Protein AF-A0A0F9PVM1-F1 (afdb_monomer_lite)

Secondary structure (DSSP, 8-state):
------TTTTTS--------S-PEEEEEE--TT--SSS-TTSTT-HHHHHHHHTTEEE---SS------S-SSTT-TTTTHHHHHHHHHHHHHHTTS-EETTEEEEEEEEETTHHHHHHHHHTSSS--EEEEEEEES----GGGHHHHHHHHTTEEEEEEEEE-SHHHHHTTTTS-S---SS-TT-SEEEEESSTTTHHHH-GGGGGGGHHHHHHHHGGGGTGGGT-PPPPP----------

Structure (mmCIF, N/CA/C/O backbone):
data_AF-A0A0F9PVM1-F1
#
_entry.id   AF-A0A0F9PVM1-F1
#
loop_
_atom_site.group_PDB
_atom_site.id
_atom_site.type_symbol
_atom_site.label_atom_id
_atom_site.label_alt_id
_atom_site.label_comp_id
_atom_site.label_asym_id
_atom_site.label_entity_id
_atom_site.label_seq_id
_atom_site.pdbx_PDB_ins_code
_atom_site.Cartn_x
_atom_site.Cartn_y
_atom_site.Cartn_z
_atom_site.occupancy
_atom_site.B_iso_or_equiv
_atom_site.auth_seq_id
_atom_site.auth_comp_id
_atom_site.auth_asym_id
_atom_site.auth_atom_id
_atom_site.pdbx_PDB_model_num
ATOM 1 N N . MET A 1 1 ? -14.460 -37.454 -19.902 1.00 38.69 1 MET A N 1
ATOM 2 C CA . MET A 1 1 ? -15.050 -36.162 -19.493 1.00 38.69 1 MET A CA 1
ATOM 3 C C . MET A 1 1 ? -14.078 -35.503 -18.530 1.00 38.69 1 MET A C 1
ATOM 5 O O . MET A 1 1 ? -13.736 -36.119 -17.532 1.00 38.69 1 MET A O 1
ATOM 9 N N . LYS A 1 2 ? -13.514 -34.348 -18.898 1.00 37.19 2 LYS A N 1
ATOM 10 C CA . LYS A 1 2 ? -12.614 -33.575 -18.031 1.00 37.19 2 LYS A CA 1
ATOM 11 C C . LYS A 1 2 ? -13.495 -32.690 -17.154 1.00 37.19 2 LYS A C 1
ATOM 13 O O . LYS A 1 2 ? -14.243 -31.894 -17.710 1.00 37.19 2 LYS A O 1
ATOM 18 N N . ASN A 1 3 ? -13.424 -32.858 -15.835 1.00 39.06 3 ASN A N 1
ATOM 19 C CA . ASN A 1 3 ? -14.090 -31.974 -14.883 1.00 39.06 3 ASN A CA 1
ATOM 20 C C . ASN A 1 3 ? -13.513 -30.564 -15.034 1.00 39.06 3 ASN A C 1
ATOM 22 O O . ASN A 1 3 ? -12.394 -30.283 -14.610 1.00 39.06 3 ASN A O 1
ATOM 26 N N . THR A 1 4 ? -14.268 -29.698 -15.697 1.00 42.53 4 THR A N 1
ATOM 27 C CA . THR A 1 4 ? -14.147 -28.248 -15.598 1.00 42.53 4 THR A CA 1
ATOM 28 C C . THR A 1 4 ? -14.804 -27.829 -14.292 1.00 42.53 4 THR A C 1
ATOM 30 O O . THR A 1 4 ? -15.974 -27.464 -14.280 1.00 42.53 4 THR A O 1
ATOM 33 N N . GLU A 1 5 ? -14.061 -27.933 -13.192 1.00 40.59 5 GLU A N 1
ATOM 34 C CA . GLU A 1 5 ? -14.316 -27.071 -12.038 1.00 40.59 5 GLU A CA 1
ATOM 35 C C . GLU A 1 5 ? -14.021 -25.642 -12.499 1.00 40.59 5 GLU A C 1
ATOM 37 O O . GLU A 1 5 ? -12.904 -25.309 -12.907 1.00 40.59 5 GLU A O 1
ATOM 42 N N . THR A 1 6 ? -15.068 -24.834 -12.567 1.00 49.69 6 THR A N 1
ATOM 43 C CA . THR A 1 6 ? -15.012 -23.433 -12.958 1.00 49.69 6 THR A CA 1
ATOM 44 C C . THR A 1 6 ? -14.239 -22.638 -11.905 1.00 49.69 6 THR A C 1
ATOM 46 O O . THR A 1 6 ? -14.434 -22.818 -10.708 1.00 49.69 6 THR A O 1
ATOM 49 N N . GLU A 1 7 ? -13.343 -21.741 -12.341 1.00 46.81 7 GLU A N 1
ATOM 50 C CA . GLU A 1 7 ? -12.492 -20.905 -11.466 1.00 46.81 7 GLU A CA 1
ATOM 51 C C . GLU A 1 7 ? -13.286 -20.036 -10.463 1.00 46.81 7 GLU A C 1
ATOM 53 O O . GLU A 1 7 ? -12.699 -19.497 -9.523 1.00 46.81 7 GLU A O 1
ATOM 58 N N . ASP A 1 8 ? -14.604 -19.931 -10.633 1.00 43.97 8 ASP A N 1
ATOM 59 C CA . ASP A 1 8 ? -15.517 -19.201 -9.754 1.00 43.97 8 ASP A CA 1
ATOM 60 C C . ASP A 1 8 ? -15.884 -19.972 -8.468 1.00 43.97 8 ASP A C 1
ATOM 62 O O . ASP A 1 8 ? -16.190 -19.350 -7.447 1.00 43.97 8 ASP A O 1
ATOM 66 N N . ASP A 1 9 ? -15.760 -21.304 -8.450 1.00 44.47 9 ASP A N 1
ATOM 67 C CA . ASP A 1 9 ? -16.234 -22.132 -7.328 1.00 44.47 9 ASP A CA 1
ATOM 68 C C . ASP A 1 9 ? -15.289 -22.117 -6.113 1.00 44.47 9 ASP A C 1
ATOM 70 O O . ASP A 1 9 ? -15.699 -22.383 -4.984 1.00 44.47 9 ASP A O 1
ATOM 74 N N . ILE A 1 10 ? -14.025 -21.721 -6.301 1.00 46.84 10 ILE A N 1
ATOM 75 C CA . ILE A 1 10 ? -13.024 -21.671 -5.218 1.00 46.84 10 ILE A CA 1
ATOM 76 C C . ILE A 1 10 ? -13.206 -20.427 -4.323 1.00 46.84 10 ILE A C 1
ATOM 78 O O . ILE A 1 10 ? -12.711 -20.397 -3.198 1.00 46.84 10 ILE A O 1
ATOM 82 N N . VAL A 1 11 ? -13.947 -19.409 -4.776 1.00 44.28 11 VAL A N 1
ATOM 83 C CA . VAL A 1 11 ? -14.155 -18.157 -4.019 1.00 44.28 11 VAL A CA 1
ATOM 84 C C . VAL A 1 11 ? -15.497 -18.146 -3.266 1.00 44.28 11 VAL A C 1
ATOM 86 O O . VAL A 1 11 ? -15.668 -17.368 -2.332 1.00 44.28 11 VAL A O 1
ATOM 89 N N . ALA A 1 12 ? -16.441 -19.027 -3.610 1.00 41.91 12 ALA A N 1
ATOM 90 C CA . ALA A 1 12 ? -17.826 -18.935 -3.137 1.00 41.91 12 ALA A CA 1
ATOM 91 C C . ALA A 1 12 ? -18.125 -19.622 -1.785 1.00 41.91 12 ALA A C 1
ATOM 93 O O . ALA A 1 12 ? -19.190 -19.400 -1.211 1.00 41.91 12 ALA A O 1
ATOM 94 N N . ALA A 1 13 ? -17.217 -20.420 -1.222 1.00 41.00 13 ALA A N 1
ATOM 95 C CA . ALA A 1 13 ? -17.498 -21.195 -0.009 1.00 41.00 13 ALA A CA 1
ATOM 96 C C . ALA A 1 13 ? -16.907 -20.562 1.264 1.00 41.00 13 ALA A C 1
ATOM 98 O O . ALA A 1 13 ? -16.000 -21.124 1.874 1.00 41.00 13 ALA A O 1
ATOM 99 N N . ARG A 1 14 ? -17.417 -19.391 1.672 1.00 40.81 14 ARG A N 1
ATOM 100 C CA . ARG A 1 14 ? -17.293 -18.861 3.051 1.00 40.81 14 ARG A CA 1
ATOM 101 C C . ARG A 1 14 ? -18.288 -17.722 3.310 1.00 40.81 14 ARG A C 1
ATOM 103 O O . ARG A 1 14 ? -17.922 -16.613 3.676 1.00 40.81 14 ARG A O 1
ATOM 110 N N . ALA A 1 15 ? -19.575 -18.003 3.127 1.00 42.31 15 ALA A N 1
ATOM 111 C CA . ALA A 1 15 ? -20.619 -17.188 3.737 1.00 42.31 15 ALA A CA 1
ATOM 112 C C . ALA A 1 15 ? -20.739 -17.600 5.213 1.00 42.31 15 ALA A C 1
ATOM 114 O O . ALA A 1 15 ? -21.440 -18.555 5.538 1.00 42.31 15 ALA A O 1
ATOM 115 N N . VAL A 1 16 ? -20.002 -16.919 6.092 1.00 38.88 16 VAL A N 1
ATOM 116 C CA . VAL A 1 16 ? -20.281 -16.931 7.531 1.00 38.88 16 VAL A CA 1
ATOM 117 C C . VAL A 1 16 ? -21.029 -15.646 7.844 1.00 38.88 16 VAL A C 1
ATOM 119 O O . VAL A 1 16 ? -20.513 -14.540 7.712 1.00 38.88 16 VAL A O 1
ATOM 122 N N . THR A 1 17 ? -22.296 -15.842 8.172 1.00 41.47 17 THR A N 1
ATOM 123 C CA . THR A 1 17 ? -23.244 -14.877 8.707 1.00 41.47 17 THR A CA 1
ATOM 124 C C . THR A 1 17 ? -22.853 -14.508 10.135 1.00 41.47 17 THR A C 1
ATOM 126 O O . THR A 1 17 ? -23.014 -15.330 11.026 1.00 41.47 17 THR A O 1
ATOM 129 N N . ASP A 1 18 ? -22.312 -13.306 10.308 1.00 38.34 18 ASP A N 1
ATOM 130 C CA . ASP A 1 18 ? -22.401 -12.422 11.480 1.00 38.34 18 ASP A CA 1
ATOM 131 C C . ASP A 1 18 ? -21.611 -11.163 11.101 1.00 38.34 18 ASP A C 1
ATOM 133 O O . ASP A 1 18 ? -20.491 -11.278 10.606 1.00 38.34 18 ASP A O 1
ATOM 137 N N . ARG A 1 19 ? -22.179 -9.955 11.220 1.00 40.25 19 ARG A N 1
ATOM 138 C CA . ARG A 1 19 ? -21.387 -8.733 10.983 1.00 40.25 19 ARG A CA 1
ATOM 139 C C . ARG A 1 19 ? -20.441 -8.570 12.175 1.00 40.25 19 ARG A C 1
ATOM 141 O O . ARG A 1 19 ? -20.954 -8.343 13.266 1.00 40.25 19 ARG A O 1
ATOM 148 N N . PRO A 1 20 ? -19.113 -8.679 12.011 1.00 48.16 20 PRO A N 1
ATOM 149 C CA . PRO A 1 20 ? -18.212 -8.507 13.132 1.00 48.16 20 PRO A CA 1
ATOM 150 C C . PRO A 1 20 ? -17.995 -7.013 13.381 1.00 48.16 20 PRO A C 1
ATOM 152 O O . PRO A 1 20 ? -17.844 -6.244 12.430 1.00 48.16 20 PRO A O 1
ATOM 155 N N . ASP A 1 21 ? -17.865 -6.629 14.647 1.00 54.41 21 ASP A N 1
ATOM 156 C CA . ASP A 1 21 ? -17.393 -5.311 15.104 1.00 54.41 21 ASP A CA 1
ATOM 157 C C . ASP A 1 21 ? -15.928 -4.998 14.671 1.00 54.41 21 ASP A C 1
ATOM 159 O O . ASP A 1 21 ? -15.320 -4.039 15.134 1.00 54.41 21 ASP A O 1
ATOM 163 N N . ASP A 1 22 ? -15.363 -5.776 13.735 1.00 71.12 22 ASP A N 1
ATOM 164 C CA . ASP A 1 22 ? -13.947 -5.834 13.340 1.00 71.12 22 ASP A CA 1
ATOM 165 C C . ASP A 1 22 ? -13.733 -5.624 11.828 1.00 71.12 22 ASP A C 1
ATOM 167 O O . ASP A 1 22 ? -12.938 -6.325 11.179 1.00 71.12 22 ASP A O 1
ATOM 171 N N . ILE A 1 23 ? -14.467 -4.685 11.226 1.00 85.00 23 ILE A N 1
ATOM 172 C CA . ILE A 1 23 ? -14.201 -4.280 9.842 1.00 85.00 23 ILE A CA 1
ATOM 173 C C . ILE A 1 23 ? -12.889 -3.491 9.803 1.00 85.00 23 ILE A C 1
ATOM 175 O O . ILE A 1 23 ? -12.774 -2.428 10.406 1.00 85.00 23 ILE A O 1
ATOM 179 N N . ILE A 1 24 ? -11.902 -3.990 9.052 1.00 91.19 24 ILE A N 1
ATOM 180 C CA . ILE A 1 24 ? -10.624 -3.296 8.847 1.00 91.19 24 ILE A CA 1
ATOM 181 C C . ILE A 1 24 ? -10.647 -2.583 7.498 1.00 91.19 24 ILE A C 1
ATOM 183 O O . ILE A 1 24 ? -10.819 -3.213 6.453 1.00 91.19 24 ILE A O 1
ATOM 187 N N . LEU A 1 25 ? -10.431 -1.270 7.503 1.00 94.12 25 LEU A N 1
ATOM 188 C CA . LEU A 1 25 ? -10.377 -0.490 6.271 1.00 94.12 25 LEU A CA 1
ATOM 189 C C . LEU A 1 25 ? -9.075 -0.770 5.516 1.00 94.12 25 LEU A C 1
ATOM 191 O O . LEU A 1 25 ? -8.002 -0.856 6.119 1.00 94.12 25 LEU A O 1
ATOM 195 N N . TYR A 1 26 ? -9.141 -0.860 4.190 1.00 95.38 26 TYR A N 1
ATOM 196 C CA . TYR A 1 26 ? -7.945 -0.967 3.359 1.00 95.38 26 TYR A CA 1
ATOM 197 C C . TYR A 1 26 ? -8.010 -0.103 2.099 1.00 95.38 26 TYR A C 1
ATOM 199 O O . TYR A 1 26 ? -9.062 0.041 1.477 1.00 95.38 26 TYR A O 1
ATOM 207 N N . THR A 1 27 ? -6.853 0.403 1.679 1.00 94.00 27 THR A N 1
ATOM 208 C CA . THR A 1 27 ? -6.694 1.211 0.464 1.00 94.00 27 THR A CA 1
ATOM 209 C C . THR A 1 27 ? -5.704 0.522 -0.472 1.00 94.00 27 THR A C 1
ATOM 211 O O . THR A 1 27 ? -4.535 0.370 -0.104 1.00 94.00 27 THR A O 1
ATOM 214 N N . PRO A 1 28 ? -6.111 0.092 -1.679 1.00 92.69 28 PRO A N 1
ATOM 215 C CA . PRO A 1 28 ? -5.188 -0.459 -2.662 1.00 92.69 28 PRO A CA 1
ATOM 216 C C . PRO A 1 28 ? -4.473 0.655 -3.447 1.00 92.69 28 PRO A C 1
ATOM 218 O O . PRO A 1 28 ? -5.107 1.554 -3.998 1.00 92.69 28 PRO A O 1
ATOM 221 N N . ILE A 1 29 ? -3.146 0.567 -3.556 1.00 90.62 29 ILE A N 1
ATOM 222 C CA . ILE A 1 29 ? -2.300 1.504 -4.303 1.00 90.62 29 ILE A CA 1
ATOM 223 C C . ILE A 1 29 ? -1.590 0.752 -5.429 1.00 90.62 29 ILE A C 1
ATOM 225 O O . ILE A 1 29 ? -0.685 -0.067 -5.228 1.00 90.62 29 ILE A O 1
ATOM 229 N N . ALA A 1 30 ? -2.039 1.044 -6.647 1.00 86.56 30 ALA A N 1
ATOM 230 C CA . ALA A 1 30 ? -1.588 0.408 -7.872 1.00 86.56 30 ALA A CA 1
ATOM 231 C C . ALA A 1 30 ? -0.106 0.682 -8.187 1.00 86.56 30 ALA A C 1
ATOM 233 O O . ALA A 1 30 ? 0.485 1.666 -7.751 1.00 86.56 30 ALA A O 1
ATOM 234 N N . GLY A 1 31 ? 0.483 -0.195 -9.003 1.00 80.38 31 GLY A N 1
ATOM 235 C CA . GLY A 1 31 ? 1.806 0.006 -9.595 1.00 80.38 31 GLY A CA 1
ATOM 236 C C . GLY A 1 31 ? 1.738 0.670 -10.973 1.00 80.38 31 GLY A C 1
ATOM 237 O O . GLY A 1 31 ? 0.674 1.055 -11.454 1.00 80.38 31 GLY A O 1
ATOM 238 N N . THR A 1 32 ? 2.881 0.757 -11.655 1.00 73.88 32 THR A N 1
ATOM 239 C CA . THR A 1 32 ? 2.957 1.311 -13.015 1.00 73.88 32 THR A CA 1
ATOM 240 C C . THR A 1 32 ? 2.063 0.549 -14.000 1.00 73.88 32 THR A C 1
ATOM 242 O O . THR A 1 32 ? 2.068 -0.682 -14.016 1.00 73.88 32 THR A O 1
ATOM 245 N N . ASN A 1 33 ? 1.381 1.286 -14.887 1.00 63.09 33 ASN A N 1
ATOM 246 C CA . ASN A 1 33 ? 0.617 0.775 -16.033 1.00 63.09 33 ASN A CA 1
ATOM 247 C C . ASN A 1 33 ? -0.588 -0.107 -15.671 1.00 63.09 33 ASN A C 1
ATOM 249 O O . ASN A 1 33 ? -1.068 -0.869 -16.504 1.00 63.09 33 ASN A O 1
ATOM 253 N N . GLU A 1 34 ? -1.127 0.028 -14.462 1.00 66.38 34 GLU A N 1
ATOM 254 C CA . GLU A 1 34 ? -2.429 -0.534 -14.076 1.00 66.38 34 GLU A CA 1
ATOM 255 C C . GLU A 1 34 ? -3.595 0.286 -14.676 1.00 66.38 34 GLU A C 1
ATOM 257 O O . GLU A 1 34 ? -4.530 0.653 -13.973 1.00 66.38 34 GLU A O 1
ATOM 262 N N . LYS A 1 35 ? -3.532 0.622 -15.975 1.00 48.41 35 LYS A N 1
ATOM 263 C CA . LYS A 1 35 ? -4.637 1.258 -16.708 1.00 48.41 35 LYS A CA 1
ATOM 264 C C . LYS A 1 35 ? -5.284 0.244 -17.659 1.00 48.41 35 LYS A C 1
ATOM 266 O O . LYS A 1 35 ? -4.590 -0.355 -18.474 1.00 48.41 35 LYS A O 1
ATOM 271 N N . HIS A 1 36 ? -6.615 0.163 -17.572 1.00 41.66 36 HIS A N 1
ATOM 272 C CA . HIS A 1 36 ? -7.570 -0.515 -18.465 1.00 41.66 36 HIS A CA 1
ATOM 273 C C . HIS A 1 36 ? -7.817 -2.020 -18.227 1.00 41.66 36 HIS A C 1
ATOM 275 O O . HIS A 1 36 ? -7.022 -2.869 -18.616 1.00 41.66 36 HIS A O 1
ATOM 281 N N . GLY A 1 37 ? -9.000 -2.321 -17.667 1.00 48.41 37 GLY A N 1
ATOM 282 C CA . GLY A 1 37 ? -9.672 -3.626 -17.706 1.00 48.41 37 GLY A CA 1
ATOM 283 C C . GLY A 1 37 ? -9.160 -4.670 -16.708 1.00 48.41 37 GLY A C 1
ATOM 284 O O . GLY A 1 37 ? -8.117 -5.280 -16.925 1.00 48.41 37 GLY A O 1
ATOM 285 N N . ARG A 1 38 ? -9.951 -4.941 -15.656 1.00 59.34 38 ARG A N 1
ATOM 286 C CA . ARG A 1 38 ? -9.700 -5.960 -14.613 1.00 59.34 38 ARG A CA 1
ATOM 287 C C . ARG A 1 38 ? -8.392 -5.730 -13.845 1.00 59.34 38 ARG A C 1
ATOM 289 O O . ARG A 1 38 ? -7.560 -6.638 -13.726 1.00 59.34 38 ARG A O 1
ATOM 296 N N . SER A 1 39 ? -8.191 -4.516 -13.334 1.00 80.69 39 SER A N 1
ATOM 297 C CA . SER A 1 39 ? -7.105 -4.275 -12.387 1.00 80.69 39 SER A CA 1
ATOM 298 C C . SER A 1 39 ? -7.444 -4.891 -11.028 1.00 80.69 39 SER A C 1
ATOM 300 O O . SER A 1 39 ? -8.601 -5.050 -10.652 1.00 80.69 39 SER A O 1
ATOM 302 N N . TRP A 1 40 ? -6.416 -5.260 -10.269 1.00 87.06 40 TRP A N 1
ATOM 303 C CA . TRP A 1 40 ? -6.597 -5.806 -8.923 1.00 87.06 40 TRP A CA 1
ATOM 304 C C . TRP A 1 40 ? -7.062 -4.745 -7.911 1.00 87.06 40 TRP A C 1
ATOM 306 O O . TRP A 1 40 ? -7.557 -5.102 -6.847 1.00 87.06 40 TRP A O 1
ATOM 316 N N . VAL A 1 41 ? -6.913 -3.459 -8.248 1.00 86.81 41 VAL A N 1
ATOM 317 C CA . VAL A 1 41 ? -7.367 -2.327 -7.422 1.00 86.81 41 VAL A CA 1
ATOM 318 C C . VAL A 1 41 ? -8.830 -1.943 -7.664 1.00 86.81 41 VAL A C 1
ATOM 320 O O . VAL A 1 41 ? -9.383 -1.140 -6.902 1.00 86.81 41 VAL A O 1
ATOM 323 N N . ASP A 1 42 ? -9.439 -2.495 -8.719 1.00 86.50 42 ASP A N 1
ATOM 324 C CA . ASP A 1 42 ? -10.841 -2.262 -9.055 1.00 86.50 42 ASP A CA 1
ATOM 325 C C . ASP A 1 42 ? -11.734 -2.875 -7.969 1.00 86.50 42 ASP A C 1
ATOM 327 O O . ASP A 1 42 ? -11.438 -3.951 -7.433 1.00 86.50 42 ASP A O 1
ATOM 331 N N . ALA A 1 43 ? -12.850 -2.209 -7.667 1.00 86.88 43 ALA A N 1
ATOM 332 C CA . ALA A 1 43 ? -13.898 -2.816 -6.855 1.00 86.88 43 ALA A CA 1
ATOM 333 C C . ALA A 1 43 ? -14.361 -4.123 -7.518 1.00 86.88 43 ALA A C 1
ATOM 335 O O . ALA A 1 43 ? -14.413 -4.218 -8.747 1.00 86.88 43 ALA A O 1
ATOM 336 N N . SER A 1 44 ? -14.685 -5.137 -6.717 1.00 88.00 44 SER A N 1
ATOM 337 C CA . SER A 1 44 ? -15.062 -6.494 -7.139 1.00 88.00 44 SER A CA 1
ATOM 338 C C . SER A 1 44 ? -13.967 -7.330 -7.820 1.00 88.00 44 SER A C 1
ATOM 340 O O . SER A 1 44 ? -14.239 -8.450 -8.274 1.00 88.00 44 SER A O 1
ATOM 342 N N . SER A 1 45 ? -12.715 -6.856 -7.868 1.00 89.81 45 SER A N 1
ATOM 343 C CA . SER A 1 45 ? -11.600 -7.688 -8.328 1.00 89.81 45 SER A CA 1
ATOM 344 C C . SER A 1 45 ? -11.499 -8.980 -7.498 1.00 89.81 45 SER A C 1
ATOM 346 O O . SER A 1 45 ? -12.016 -9.075 -6.386 1.00 89.81 45 SER A O 1
ATOM 348 N N . LEU A 1 46 ? -10.821 -10.013 -8.013 1.00 92.38 46 LEU A N 1
ATOM 349 C CA . LEU A 1 46 ? -10.593 -11.241 -7.231 1.00 92.38 46 LEU A CA 1
ATOM 350 C C . LEU A 1 46 ? -9.907 -10.954 -5.888 1.00 92.38 46 LEU A C 1
ATOM 352 O O . LEU A 1 46 ? -10.182 -11.630 -4.904 1.00 92.38 46 LEU A O 1
ATOM 356 N N . PHE A 1 47 ? -9.024 -9.958 -5.860 1.00 92.94 47 PHE A N 1
ATOM 357 C CA . PHE A 1 47 ? -8.328 -9.551 -4.650 1.00 92.94 47 PHE A CA 1
ATOM 358 C C . PHE A 1 47 ? -9.254 -8.807 -3.685 1.00 92.94 47 PHE A C 1
ATOM 360 O O . PHE A 1 47 ? -9.276 -9.133 -2.503 1.00 92.94 47 PHE A O 1
ATOM 367 N N . ASP A 1 48 ? -10.058 -7.871 -4.192 1.00 93.12 48 ASP A N 1
ATOM 368 C CA . ASP A 1 48 ? -11.042 -7.137 -3.391 1.00 93.12 48 ASP A CA 1
ATOM 369 C C . ASP A 1 48 ? -12.086 -8.080 -2.778 1.00 93.12 48 ASP A C 1
ATOM 371 O O . ASP A 1 48 ? -12.313 -8.046 -1.573 1.00 93.12 48 ASP A O 1
ATOM 375 N N . ARG A 1 49 ? -12.634 -9.010 -3.572 1.00 94.38 49 ARG A N 1
ATOM 376 C CA . ARG A 1 49 ? -13.572 -10.034 -3.082 1.00 94.38 49 ARG A CA 1
ATOM 377 C C . ARG A 1 49 ? -12.949 -10.928 -2.014 1.00 94.38 49 ARG A C 1
ATOM 379 O O . ARG A 1 49 ? -13.614 -11.261 -1.038 1.00 94.38 49 ARG A O 1
ATOM 386 N N . HIS A 1 50 ? -11.679 -11.297 -2.184 1.00 95.62 50 HIS A N 1
ATOM 387 C CA . HIS A 1 50 ? -10.953 -12.069 -1.177 1.00 95.62 50 HIS A CA 1
ATOM 388 C C . HIS A 1 50 ? -10.795 -11.282 0.126 1.00 95.62 50 HIS A C 1
ATOM 390 O O . HIS A 1 50 ? -11.096 -11.814 1.187 1.00 95.62 50 HIS A O 1
ATOM 396 N N . LEU A 1 51 ? -10.385 -10.013 0.064 1.00 95.25 51 LEU A N 1
ATOM 397 C CA . LEU A 1 51 ? -10.275 -9.159 1.251 1.00 95.25 51 LEU A CA 1
ATOM 398 C C . LEU A 1 51 ? -11.627 -8.928 1.934 1.00 95.25 51 LEU A C 1
ATOM 400 O O . LEU A 1 51 ? -11.714 -9.049 3.156 1.00 95.25 51 LEU A O 1
ATOM 404 N N . ALA A 1 52 ? -12.688 -8.695 1.163 1.00 94.75 52 ALA A N 1
ATOM 405 C CA . ALA A 1 52 ? -14.046 -8.572 1.685 1.00 94.75 52 ALA A CA 1
ATOM 406 C C . ALA A 1 52 ? -14.487 -9.840 2.434 1.00 94.75 52 ALA A C 1
ATOM 408 O O . ALA A 1 52 ? -14.978 -9.752 3.558 1.00 94.75 52 ALA A O 1
ATOM 409 N N . ALA A 1 53 ? -14.225 -11.027 1.874 1.00 93.56 53 ALA A N 1
ATOM 410 C CA . ALA A 1 53 ? -14.491 -12.306 2.538 1.00 93.56 53 ALA A CA 1
ATOM 411 C C . ALA A 1 53 ? -13.651 -12.515 3.813 1.00 93.56 53 ALA A C 1
ATOM 413 O O . ALA A 1 53 ? -14.009 -13.318 4.672 1.00 93.56 53 ALA A O 1
ATOM 414 N N . GLN A 1 54 ? -12.538 -11.792 3.947 1.00 92.12 54 GLN A N 1
ATOM 415 C CA . GLN A 1 54 ? -11.702 -11.766 5.143 1.00 92.12 54 GLN A CA 1
ATOM 416 C C . GLN A 1 54 ? -12.093 -10.650 6.114 1.00 92.12 54 GLN A C 1
ATOM 418 O O . GLN A 1 54 ? -11.338 -10.445 7.054 1.00 92.12 54 GLN A O 1
ATOM 423 N N . GLY A 1 55 ? -13.194 -9.913 5.915 1.00 92.69 55 GLY A N 1
ATOM 424 C CA . GLY A 1 55 ? -13.647 -8.834 6.806 1.00 92.69 55 GLY A CA 1
ATOM 425 C C . GLY A 1 55 ? -12.888 -7.511 6.647 1.00 92.69 55 GLY A C 1
ATOM 426 O O . GLY A 1 55 ? -12.775 -6.751 7.608 1.00 92.69 55 GLY A O 1
ATOM 427 N N . PHE A 1 56 ? -12.315 -7.259 5.470 1.00 93.31 56 PHE A N 1
ATOM 428 C CA . PHE A 1 56 ? -11.720 -5.971 5.122 1.00 93.31 56 PHE A CA 1
ATOM 429 C C . PHE A 1 56 ? -12.663 -5.177 4.222 1.00 93.31 56 PHE A C 1
ATOM 431 O O . PHE A 1 56 ? -13.236 -5.720 3.280 1.00 93.31 56 PHE A O 1
ATOM 438 N N . GLU A 1 57 ? -12.778 -3.877 4.465 1.00 93.75 57 GLU A N 1
ATOM 439 C CA . GLU A 1 57 ? -13.609 -2.991 3.657 1.00 93.75 57 GLU A CA 1
ATOM 440 C C . GLU A 1 57 ? -12.746 -2.018 2.861 1.00 93.75 57 GLU A C 1
ATOM 442 O O . GLU A 1 57 ? -11.872 -1.328 3.391 1.00 93.75 57 GLU A O 1
ATOM 447 N N . ARG A 1 58 ? -12.996 -1.956 1.554 1.00 92.00 58 ARG A N 1
ATOM 448 C CA . ARG A 1 58 ? -12.255 -1.076 0.658 1.00 92.00 58 ARG A CA 1
ATOM 449 C C . ARG A 1 58 ? -12.600 0.388 0.945 1.00 92.00 58 ARG A C 1
ATOM 451 O O . ARG A 1 58 ? -13.762 0.796 0.922 1.00 92.00 58 ARG A O 1
ATOM 458 N N . ARG A 1 59 ? -11.568 1.205 1.131 1.00 90.38 59 ARG A N 1
ATOM 459 C CA . ARG A 1 59 ? -11.619 2.668 1.143 1.00 90.38 59 ARG A CA 1
ATOM 460 C C . ARG A 1 59 ? -10.689 3.173 0.059 1.00 90.38 59 ARG A C 1
ATOM 462 O O . ARG A 1 59 ? -9.476 3.080 0.163 1.00 90.38 59 ARG A O 1
ATOM 469 N N . ALA A 1 60 ? -11.263 3.681 -1.014 1.00 78.25 60 ALA A N 1
ATOM 470 C CA . ALA A 1 60 ? -10.518 4.388 -2.040 1.00 78.25 60 ALA A CA 1
ATOM 471 C C . ALA A 1 60 ? -11.494 5.294 -2.774 1.00 78.25 60 ALA A C 1
ATOM 473 O O . ALA A 1 60 ? -12.587 4.845 -3.127 1.00 78.25 60 ALA A O 1
ATOM 474 N N . GLU A 1 61 ? -11.100 6.542 -3.014 1.00 66.75 61 GLU A N 1
ATOM 475 C CA . GLU A 1 61 ? -11.849 7.401 -3.924 1.00 66.75 61 GLU A CA 1
ATOM 476 C C . GLU A 1 61 ? -11.902 6.734 -5.301 1.00 66.75 61 GLU A C 1
ATOM 478 O O . GLU A 1 61 ? -10.879 6.306 -5.843 1.00 66.75 61 GLU A O 1
ATOM 483 N N . GLU A 1 62 ? -13.100 6.626 -5.879 1.00 54.81 62 GLU A N 1
ATOM 484 C CA . GLU A 1 62 ? -13.292 6.037 -7.210 1.00 54.81 62 GLU A CA 1
ATOM 485 C C . GLU A 1 62 ? -12.576 6.830 -8.322 1.00 54.81 62 GLU A C 1
ATOM 487 O O . GLU A 1 62 ? -12.452 6.349 -9.446 1.00 54.81 62 GLU A O 1
ATOM 492 N N . LEU A 1 63 ? -12.055 8.026 -8.031 1.00 47.16 63 LEU A N 1
ATOM 493 C CA . LEU A 1 63 ? -11.504 8.943 -9.020 1.00 47.16 63 LEU A CA 1
ATOM 494 C C . LEU A 1 63 ? -10.386 9.822 -8.431 1.00 47.16 63 LEU A C 1
ATOM 496 O O . LEU A 1 63 ? -10.643 10.975 -8.108 1.00 47.16 63 LEU A O 1
ATOM 500 N N . ARG A 1 64 ? -9.138 9.327 -8.378 1.00 48.25 64 ARG A N 1
ATOM 501 C CA . ARG A 1 64 ? -7.908 10.123 -8.614 1.00 48.25 64 ARG A CA 1
ATOM 502 C C . ARG A 1 64 ? -6.675 9.222 -8.709 1.00 48.25 64 ARG A C 1
ATOM 504 O O . ARG A 1 64 ? -6.427 8.341 -7.893 1.00 48.25 64 ARG A O 1
ATOM 511 N N . PHE A 1 65 ? -5.930 9.405 -9.794 1.00 54.09 65 PHE A N 1
ATOM 512 C CA . PHE A 1 65 ? -4.755 8.612 -10.129 1.00 54.09 65 PHE A CA 1
ATOM 513 C C . PHE A 1 65 ? -3.578 9.002 -9.225 1.00 54.09 65 PHE A C 1
ATOM 515 O O . PHE A 1 65 ? -2.818 9.902 -9.585 1.00 54.09 65 PHE A O 1
ATOM 522 N N . TRP A 1 66 ? -3.338 8.274 -8.129 1.00 66.19 66 TRP A N 1
ATOM 523 C CA . TRP A 1 66 ? -2.003 8.281 -7.525 1.00 66.19 66 TRP A CA 1
ATOM 524 C C . TRP A 1 66 ? -1.030 7.717 -8.565 1.00 66.19 66 TRP A C 1
ATOM 526 O O . TRP A 1 66 ? -1.056 6.527 -8.899 1.00 66.19 66 TRP A O 1
ATOM 536 N N . SER A 1 67 ? -0.230 8.594 -9.171 1.00 60.97 67 SER A N 1
ATOM 537 C CA . SER A 1 67 ? 0.600 8.219 -10.310 1.00 60.97 67 SER A CA 1
ATOM 538 C C . SER A 1 67 ? 1.769 7.353 -9.856 1.00 60.97 67 SER A C 1
ATOM 540 O O . SER A 1 67 ? 2.830 7.838 -9.483 1.00 60.97 67 SER A O 1
ATOM 542 N N . ALA A 1 68 ? 1.606 6.038 -9.966 1.00 61.59 68 ALA A N 1
ATOM 543 C CA . ALA A 1 68 ? 2.692 5.072 -9.836 1.00 61.59 68 ALA A CA 1
ATOM 544 C C . ALA A 1 68 ? 3.461 4.884 -11.160 1.00 61.59 68 ALA A C 1
ATOM 546 O O . ALA A 1 68 ? 4.023 3.812 -11.413 1.00 61.59 68 ALA A O 1
ATOM 547 N N . ALA A 1 69 ? 3.453 5.895 -12.041 1.00 63.28 69 ALA A N 1
ATOM 548 C CA . ALA A 1 69 ? 4.212 5.887 -13.288 1.00 63.28 69 ALA A CA 1
ATOM 549 C C . ALA A 1 69 ? 5.695 5.583 -13.024 1.00 63.28 69 ALA A C 1
ATOM 551 O O . ALA A 1 69 ? 6.209 5.817 -11.930 1.00 63.28 69 ALA A O 1
ATOM 552 N N . LEU A 1 70 ? 6.397 5.049 -14.025 1.00 62.56 70 LEU A N 1
ATOM 553 C CA . LEU A 1 70 ? 7.843 4.884 -13.929 1.00 62.56 70 LEU A CA 1
ATOM 554 C C . LEU A 1 70 ? 8.436 6.289 -13.844 1.00 62.56 70 LEU A C 1
ATOM 556 O O . LEU A 1 70 ? 8.335 7.059 -14.793 1.00 62.56 70 LEU A O 1
ATOM 560 N N . ALA A 1 71 ? 8.992 6.622 -12.687 1.00 57.66 71 ALA A N 1
ATOM 561 C CA . ALA A 1 71 ? 9.639 7.893 -12.415 1.00 57.66 71 ALA A CA 1
ATOM 562 C C . ALA A 1 71 ? 11.005 7.648 -11.763 1.00 57.66 71 ALA A C 1
ATOM 564 O O . ALA A 1 71 ? 11.331 6.533 -11.337 1.00 57.66 71 ALA A O 1
ATOM 565 N N . GLY A 1 72 ? 11.860 8.668 -11.769 1.00 51.09 72 GLY A N 1
ATOM 566 C CA . GLY A 1 72 ? 13.216 8.619 -11.222 1.00 51.09 72 GLY A CA 1
ATOM 567 C C . GLY A 1 72 ? 14.138 7.574 -11.859 1.00 51.09 72 GLY A C 1
ATOM 568 O O . GLY A 1 72 ? 15.223 7.326 -11.349 1.00 51.09 72 GLY A O 1
ATOM 569 N N . THR A 1 73 ? 13.726 6.889 -12.923 1.00 56.09 73 THR A N 1
ATOM 570 C CA . THR A 1 73 ? 14.631 6.020 -13.682 1.00 56.09 73 THR A CA 1
ATOM 571 C C . THR A 1 73 ? 15.430 6.873 -14.659 1.00 56.09 73 THR A C 1
ATOM 573 O O . THR A 1 73 ? 14.954 7.916 -15.092 1.00 56.09 73 THR A O 1
ATOM 576 N N . TRP A 1 74 ? 16.623 6.433 -15.057 1.00 50.06 74 TRP A N 1
ATOM 577 C CA . TRP A 1 74 ? 17.447 7.167 -16.030 1.00 50.06 74 TRP A CA 1
ATOM 578 C C . TRP A 1 74 ? 16.760 7.382 -17.395 1.00 50.06 74 TRP A C 1
ATOM 580 O O . TRP A 1 74 ? 17.166 8.253 -18.153 1.00 50.06 74 TRP A O 1
ATOM 590 N N . PHE A 1 75 ? 15.697 6.625 -17.687 1.00 46.22 75 PHE A N 1
ATOM 591 C CA . PHE A 1 75 ? 14.848 6.780 -18.871 1.00 46.22 75 PHE A CA 1
ATOM 592 C C . PHE A 1 75 ? 13.773 7.873 -18.750 1.00 46.22 75 PHE A C 1
ATOM 594 O O . PHE A 1 75 ? 13.089 8.171 -19.724 1.00 46.22 75 PHE A O 1
ATOM 601 N N . THR A 1 76 ? 13.564 8.436 -17.559 1.00 52.22 76 THR A N 1
ATOM 602 C CA . THR A 1 76 ? 12.469 9.370 -17.265 1.00 52.22 76 THR A CA 1
ATOM 603 C C . THR A 1 76 ? 13.054 10.691 -16.784 1.00 52.22 76 THR A C 1
ATOM 605 O O . THR A 1 76 ? 13.568 10.766 -15.670 1.00 52.22 76 THR A O 1
ATOM 608 N N . PHE A 1 77 ? 12.944 11.744 -17.597 1.00 52.84 77 PHE A N 1
ATOM 609 C CA . PHE A 1 77 ? 13.434 13.095 -17.276 1.00 52.84 77 PHE A CA 1
ATOM 610 C C . PHE A 1 77 ? 12.680 13.781 -16.117 1.00 52.84 77 PHE A C 1
ATOM 612 O O . PHE A 1 77 ? 13.051 14.868 -15.694 1.00 52.84 77 PHE A O 1
ATOM 619 N N . SER A 1 78 ? 11.622 13.162 -15.587 1.00 56.94 78 SER A N 1
ATOM 620 C CA . SER A 1 78 ? 10.677 13.768 -14.641 1.00 56.94 78 SER A CA 1
ATOM 621 C C . SER A 1 78 ? 11.055 13.656 -13.155 1.00 56.94 78 SER A C 1
ATOM 623 O O . SER A 1 78 ? 10.264 14.060 -12.302 1.00 56.94 78 SER A O 1
ATOM 625 N N . GLY A 1 79 ? 12.206 13.070 -12.801 1.00 73.50 79 GLY A N 1
ATOM 626 C CA . GLY A 1 79 ? 12.557 12.822 -11.392 1.00 73.50 79 GLY A CA 1
ATOM 627 C C . GLY A 1 79 ? 11.462 12.037 -10.647 1.00 73.50 79 GLY A C 1
ATOM 628 O O . GLY A 1 79 ? 10.786 11.202 -11.250 1.00 73.50 79 GLY A O 1
ATOM 629 N N . HIS A 1 80 ? 11.269 12.294 -9.348 1.00 85.69 80 HIS A N 1
ATOM 630 C CA . HIS A 1 80 ? 10.256 11.620 -8.509 1.00 85.69 80 HIS A CA 1
ATOM 631 C C . HIS A 1 80 ? 8.867 12.289 -8.548 1.00 85.69 80 HIS A C 1
ATOM 633 O O . HIS A 1 80 ? 7.965 11.855 -7.834 1.00 85.69 80 HIS A O 1
ATOM 639 N N . GLN A 1 81 ? 8.675 13.322 -9.378 1.00 85.25 81 GLN A N 1
ATOM 640 C CA . GLN A 1 81 ? 7.479 14.179 -9.366 1.00 85.25 81 GLN A CA 1
ATOM 641 C C . GLN A 1 81 ? 6.140 13.419 -9.423 1.00 85.25 81 GLN A C 1
ATOM 643 O O . GLN A 1 81 ? 5.261 13.728 -8.622 1.00 85.25 81 GLN A O 1
ATOM 648 N N . PRO A 1 82 ? 5.964 12.377 -10.264 1.00 83.81 82 PRO A N 1
ATOM 649 C CA . PRO A 1 82 ? 4.719 11.607 -10.279 1.00 83.81 82 PRO A CA 1
ATOM 650 C C . PRO A 1 82 ? 4.381 10.940 -8.938 1.00 83.81 82 PRO A C 1
ATOM 652 O O . PRO A 1 82 ? 3.212 10.877 -8.563 1.00 83.81 82 PRO A O 1
ATOM 655 N N . TRP A 1 83 ? 5.392 10.462 -8.209 1.00 87.44 83 TRP A N 1
ATOM 656 C CA . TRP A 1 83 ? 5.193 9.796 -6.921 1.00 87.44 83 TRP A CA 1
ATOM 657 C C . TRP A 1 83 ? 4.953 10.782 -5.793 1.00 87.44 83 TRP A C 1
ATOM 659 O O . TRP A 1 83 ? 4.149 10.486 -4.918 1.00 87.44 83 TRP A O 1
ATOM 669 N N . ILE A 1 84 ? 5.617 11.940 -5.839 1.00 90.06 84 ILE A N 1
ATOM 670 C CA . ILE A 1 84 ? 5.376 13.044 -4.906 1.00 90.06 84 ILE A CA 1
ATOM 671 C C . ILE A 1 84 ? 3.918 13.484 -5.030 1.00 90.06 84 ILE A C 1
ATOM 673 O O . ILE A 1 84 ? 3.179 13.415 -4.057 1.00 90.06 84 ILE A O 1
ATOM 677 N N . PHE A 1 85 ? 3.477 13.806 -6.248 1.00 87.31 85 PHE A N 1
ATOM 678 C CA . PHE A 1 85 ? 2.101 14.217 -6.518 1.00 87.31 85 PHE A CA 1
ATOM 679 C C . PHE A 1 85 ? 1.076 13.143 -6.125 1.00 87.31 85 PHE A C 1
ATOM 681 O O . PHE A 1 85 ? 0.059 13.440 -5.503 1.00 87.31 85 PHE A O 1
ATOM 688 N N . GLY A 1 86 ? 1.347 11.871 -6.441 1.00 87.56 86 GLY A N 1
ATOM 689 C CA . GLY A 1 86 ? 0.494 10.770 -5.992 1.00 87.56 86 GLY A CA 1
ATOM 690 C C . GLY A 1 86 ? 0.455 10.633 -4.466 1.00 87.56 86 GLY A C 1
ATOM 691 O O . GLY A 1 86 ? -0.597 10.334 -3.908 1.00 87.56 86 GLY A O 1
ATOM 692 N N . GLY A 1 87 ? 1.586 10.849 -3.792 1.00 91.62 87 GLY A N 1
ATOM 693 C CA . GLY A 1 87 ? 1.693 10.800 -2.337 1.00 91.62 87 GLY A CA 1
ATOM 694 C C . GLY A 1 87 ? 0.948 11.948 -1.658 1.00 91.62 87 GLY A C 1
ATOM 695 O O . GLY A 1 87 ? 0.275 11.723 -0.660 1.00 91.62 87 GLY A O 1
ATOM 696 N N . GLU A 1 88 ? 0.997 13.155 -2.223 1.00 91.38 88 GLU A N 1
ATOM 697 C CA . GLU A 1 88 ? 0.235 14.313 -1.740 1.00 91.38 88 GLU A CA 1
ATOM 698 C C . GLU A 1 88 ? -1.272 14.064 -1.796 1.00 91.38 88 GLU A C 1
ATOM 700 O O . GLU A 1 88 ? -1.955 14.284 -0.798 1.00 91.38 88 GLU A O 1
ATOM 705 N N . GLN A 1 89 ? -1.768 13.526 -2.914 1.00 88.88 89 GLN A N 1
ATOM 706 C CA . GLN A 1 89 ? -3.169 13.119 -3.028 1.00 88.88 89 GLN A CA 1
ATOM 707 C C . GLN A 1 89 ? -3.518 12.053 -1.989 1.00 88.88 89 GLN A C 1
ATOM 709 O O . GLN A 1 89 ? -4.538 12.158 -1.312 1.00 88.88 89 GLN A O 1
ATOM 714 N N . LEU A 1 90 ? -2.669 11.027 -1.834 1.00 91.44 90 LEU A N 1
ATOM 715 C CA . LEU A 1 90 ? -2.908 9.951 -0.865 1.00 91.44 90 LEU A CA 1
ATOM 716 C C . LEU A 1 90 ? -2.967 10.489 0.555 1.00 91.44 90 LEU A C 1
ATOM 718 O O . LEU A 1 90 ? -3.824 10.081 1.330 1.00 91.44 90 LEU A O 1
ATOM 722 N N . ARG A 1 91 ? -2.107 11.447 0.879 1.00 92.19 91 ARG A N 1
ATOM 723 C CA . ARG A 1 91 ? -2.104 12.116 2.171 1.00 92.19 91 ARG A CA 1
ATOM 724 C C . ARG A 1 91 ? -3.374 12.932 2.416 1.00 92.19 91 ARG A C 1
ATOM 726 O O . ARG A 1 91 ? -3.904 12.877 3.519 1.00 92.19 91 ARG A O 1
ATOM 733 N N . GLU A 1 92 ? -3.867 13.658 1.413 1.00 90.50 92 GLU A N 1
ATOM 734 C CA . GLU A 1 92 ? -5.144 14.384 1.498 1.00 90.50 92 GLU A CA 1
ATOM 735 C C . GLU A 1 92 ? -6.300 13.418 1.787 1.00 90.50 92 GLU A C 1
ATOM 737 O O . GLU A 1 92 ? -7.045 13.615 2.744 1.00 90.50 92 GLU A O 1
ATOM 742 N N . PHE A 1 93 ? -6.375 12.313 1.040 1.00 90.44 93 PHE A N 1
ATOM 743 C CA . PHE A 1 93 ? -7.370 11.266 1.260 1.00 90.44 93 PHE A CA 1
ATOM 744 C C . PHE A 1 93 ? -7.276 10.649 2.660 1.00 90.44 93 PHE A C 1
ATOM 746 O O . PHE A 1 93 ? -8.293 10.497 3.333 1.00 90.44 93 PHE A O 1
ATOM 753 N N . LEU A 1 94 ? -6.068 10.329 3.133 1.00 92.00 94 LEU A N 1
ATOM 754 C CA . LEU A 1 94 ? -5.858 9.799 4.482 1.00 92.00 94 LEU A CA 1
ATOM 755 C C . LEU A 1 94 ? -6.388 10.744 5.569 1.00 92.00 94 LEU A C 1
ATOM 757 O O . LEU A 1 94 ? -6.912 10.271 6.572 1.00 92.00 94 LEU A O 1
ATOM 761 N N . GLY A 1 95 ? -6.308 12.061 5.353 1.00 90.25 95 GLY A N 1
ATOM 762 C CA . GLY A 1 95 ? -6.869 13.065 6.259 1.00 90.25 95 GLY A CA 1
ATOM 763 C C . GLY A 1 95 ? -8.400 13.052 6.363 1.00 90.25 95 GLY A C 1
ATOM 764 O O . GLY A 1 95 ? -8.943 13.663 7.277 1.00 90.25 95 GLY A O 1
ATOM 765 N N . THR A 1 96 ? -9.097 12.354 5.460 1.00 89.69 96 THR A N 1
ATOM 766 C CA . THR A 1 96 ? -10.563 12.191 5.492 1.00 89.69 96 THR A CA 1
ATOM 767 C C . THR A 1 96 ? -11.021 10.931 6.230 1.00 89.69 96 THR A C 1
ATOM 769 O O . THR A 1 96 ? -12.217 10.751 6.462 1.00 89.69 96 THR A O 1
ATOM 772 N N . LEU A 1 97 ? -10.090 10.037 6.576 1.00 90.38 97 LEU A N 1
ATOM 773 C CA . LEU A 1 97 ? -10.402 8.741 7.168 1.00 90.38 97 LEU A CA 1
ATOM 774 C C . LEU A 1 97 ? -10.500 8.810 8.702 1.00 90.38 97 LEU A C 1
ATOM 776 O O . LEU A 1 97 ? -9.917 9.701 9.322 1.00 90.38 97 LEU A O 1
ATOM 780 N N . PRO A 1 98 ? -11.212 7.856 9.336 1.00 86.31 98 PRO A N 1
ATOM 781 C CA . PRO A 1 98 ? -11.319 7.789 10.789 1.00 86.31 98 PRO A CA 1
ATOM 782 C C . PRO A 1 98 ? -9.957 7.665 11.476 1.00 86.31 98 PRO A C 1
ATOM 784 O O . PRO A 1 98 ? -9.095 6.891 11.051 1.00 86.31 98 PRO A O 1
ATOM 787 N N . VAL A 1 99 ? -9.803 8.399 12.578 1.00 87.06 99 VAL A N 1
ATOM 788 C CA . VAL A 1 99 ? -8.620 8.372 13.442 1.00 87.06 99 VAL A CA 1
ATOM 789 C C . VAL A 1 99 ? -9.002 7.781 14.795 1.00 87.06 99 VAL A C 1
ATOM 791 O O . VAL A 1 99 ? -9.963 8.230 15.417 1.00 87.06 99 VAL A O 1
ATOM 794 N N . VAL A 1 100 ? -8.227 6.805 15.261 1.00 83.62 100 VAL A N 1
ATOM 795 C CA . VAL A 1 100 ? -8.341 6.176 16.582 1.00 83.62 100 VAL A CA 1
ATOM 796 C C . VAL A 1 100 ? -6.990 6.318 17.274 1.00 83.62 100 VAL A C 1
ATOM 798 O O . VAL A 1 100 ? -5.971 5.924 16.713 1.00 83.62 100 VAL A O 1
ATOM 801 N N . ASP A 1 101 ? -6.963 6.936 18.456 1.00 84.12 101 ASP A N 1
ATOM 802 C CA . ASP A 1 101 ? -5.735 7.185 19.233 1.00 84.12 101 ASP A CA 1
ATOM 803 C C . ASP A 1 101 ? -4.602 7.848 18.420 1.00 84.12 101 ASP A C 1
ATOM 805 O O . ASP A 1 101 ? -3.432 7.484 18.514 1.00 84.12 101 ASP A O 1
ATOM 809 N N . GLY A 1 102 ? -4.955 8.819 17.568 1.00 85.56 102 GLY A N 1
ATOM 810 C CA . GLY A 1 102 ? -3.994 9.535 16.718 1.00 85.56 102 GLY A CA 1
ATOM 811 C C . GLY A 1 102 ? -3.491 8.749 15.499 1.00 85.56 102 GLY A C 1
ATOM 812 O O . GLY A 1 102 ? -2.638 9.249 14.765 1.00 85.56 102 GLY A O 1
ATOM 813 N N . VAL A 1 103 ? -4.028 7.552 15.247 1.00 87.50 103 VAL A N 1
ATOM 814 C CA . VAL A 1 103 ? -3.688 6.695 14.106 1.00 87.50 103 VAL A CA 1
ATOM 815 C C . VAL A 1 103 ? -4.878 6.598 13.156 1.00 87.50 103 VAL A C 1
ATOM 817 O O . VAL A 1 103 ? -5.989 6.272 13.566 1.00 87.50 103 VAL A O 1
ATOM 820 N N . VAL A 1 104 ? -4.655 6.851 11.867 1.00 88.75 104 VAL A N 1
ATOM 821 C CA . VAL A 1 104 ? -5.647 6.580 10.824 1.00 88.75 104 VAL A CA 1
ATOM 822 C C . VAL A 1 104 ? -5.853 5.075 10.734 1.00 88.75 104 VAL A C 1
ATOM 824 O O . VAL A 1 104 ? -4.913 4.316 10.447 1.00 88.75 104 VAL A O 1
ATOM 827 N N . ASP A 1 105 ? -7.090 4.643 10.962 1.00 90.25 105 ASP A N 1
ATOM 828 C CA . ASP A 1 105 ? -7.426 3.227 11.041 1.00 90.25 105 ASP A CA 1
ATOM 829 C C . ASP A 1 105 ? -7.605 2.601 9.651 1.00 90.25 105 ASP A C 1
ATOM 831 O O . ASP A 1 105 ? -8.704 2.262 9.216 1.00 90.25 105 ASP A O 1
ATOM 835 N N . VAL A 1 106 ? -6.499 2.496 8.911 1.00 93.75 106 VAL A N 1
ATOM 836 C CA . VAL A 1 106 ? -6.468 1.968 7.545 1.00 93.75 106 VAL A CA 1
ATOM 837 C C . VAL A 1 106 ? -5.208 1.155 7.270 1.00 93.75 106 VAL A C 1
ATOM 839 O O . VAL A 1 106 ? -4.112 1.458 7.751 1.00 93.75 106 VAL A O 1
ATOM 842 N N . VAL A 1 107 ? -5.359 0.129 6.437 1.00 96.31 107 VAL A N 1
ATOM 843 C CA . VAL A 1 107 ? -4.263 -0.658 5.871 1.00 96.31 107 VAL A CA 1
ATOM 844 C C . VAL A 1 107 ? -3.980 -0.195 4.447 1.00 96.31 107 VAL A C 1
ATOM 846 O O . VAL A 1 107 ? -4.811 -0.341 3.551 1.00 96.31 107 VAL A O 1
ATOM 849 N N . LEU A 1 108 ? -2.779 0.317 4.198 1.00 96.44 108 LEU A N 1
ATOM 850 C CA . LEU A 1 108 ? -2.343 0.672 2.848 1.00 96.44 108 LEU A CA 1
ATOM 851 C C . LEU A 1 108 ? -1.697 -0.534 2.169 1.00 96.44 108 LEU A C 1
ATOM 853 O O . LEU A 1 108 ? -0.749 -1.107 2.701 1.00 96.44 108 LEU A O 1
ATOM 857 N N . ILE A 1 109 ? -2.168 -0.912 0.981 1.00 96.12 109 ILE A N 1
ATOM 858 C CA . ILE A 1 109 ? -1.635 -2.058 0.230 1.00 96.12 109 ILE A CA 1
ATOM 859 C C . ILE A 1 109 ? -1.025 -1.569 -1.082 1.00 96.12 109 ILE A C 1
ATOM 861 O O . ILE A 1 109 ? -1.736 -1.300 -2.046 1.00 96.12 109 ILE A O 1
ATOM 865 N N . GLY A 1 110 ? 0.301 -1.456 -1.134 1.00 92.88 110 GLY A N 1
ATOM 866 C CA . GLY A 1 110 ? 1.040 -0.942 -2.286 1.00 92.88 110 GLY A CA 1
ATOM 867 C C . GLY A 1 110 ? 1.686 -2.033 -3.133 1.00 92.88 110 GLY A C 1
ATOM 868 O O . GLY A 1 110 ? 2.433 -2.870 -2.628 1.00 92.88 110 GLY A O 1
ATOM 869 N N . HIS A 1 111 ? 1.486 -1.985 -4.448 1.00 90.88 111 HIS A N 1
ATOM 870 C CA . HIS A 1 111 ? 2.178 -2.857 -5.401 1.00 90.88 111 HIS A CA 1
ATOM 871 C C . HIS A 1 111 ? 3.225 -2.088 -6.207 1.00 90.88 111 HIS A C 1
ATOM 873 O O . HIS A 1 111 ? 2.927 -1.049 -6.796 1.00 90.88 111 HIS A O 1
ATOM 879 N N . SER A 1 112 ? 4.426 -2.652 -6.366 1.00 88.31 112 SER A N 1
ATOM 880 C CA . SER A 1 112 ? 5.466 -2.078 -7.224 1.00 88.31 112 SER A CA 1
ATOM 881 C C . SER A 1 112 ? 5.759 -0.621 -6.825 1.00 88.31 112 SER A C 1
ATOM 883 O O . SER A 1 112 ? 6.089 -0.345 -5.678 1.00 88.31 112 SER A O 1
ATOM 885 N N . TYR A 1 113 ? 5.622 0.338 -7.742 1.00 87.31 113 TYR A N 1
ATOM 886 C CA . TYR A 1 113 ? 5.824 1.756 -7.436 1.00 87.31 113 TYR A CA 1
ATOM 887 C C . TYR A 1 113 ? 4.699 2.393 -6.610 1.00 87.31 113 TYR A C 1
ATOM 889 O O . TYR A 1 113 ? 4.888 3.498 -6.112 1.00 87.31 113 TYR A O 1
ATOM 897 N N . GLY A 1 114 ? 3.592 1.687 -6.365 1.00 90.06 114 GLY A N 1
ATOM 898 C CA . GLY A 1 114 ? 2.611 2.094 -5.360 1.00 90.06 114 GLY A CA 1
ATOM 899 C C . GLY A 1 114 ? 3.225 2.209 -3.961 1.00 90.06 114 GLY A C 1
ATOM 900 O O . GLY A 1 114 ? 2.814 3.057 -3.181 1.00 90.06 114 GLY A O 1
ATOM 901 N N . GLY A 1 115 ? 4.289 1.450 -3.666 1.00 92.44 115 GLY A N 1
ATOM 902 C CA . GLY A 1 115 ? 5.054 1.640 -2.432 1.00 92.44 115 GLY A CA 1
ATOM 903 C C . GLY A 1 115 ? 5.765 2.997 -2.350 1.00 92.44 115 GLY A C 1
ATOM 904 O O . GLY A 1 115 ? 5.840 3.565 -1.270 1.00 92.44 115 GLY A O 1
ATOM 905 N N . ALA A 1 116 ? 6.242 3.555 -3.469 1.00 91.06 116 ALA A N 1
ATOM 906 C CA . ALA A 1 116 ? 6.864 4.883 -3.471 1.00 91.06 116 ALA A CA 1
ATOM 907 C C . ALA A 1 116 ? 5.833 5.988 -3.196 1.00 91.06 116 ALA A C 1
ATOM 909 O O . ALA A 1 116 ? 6.120 6.924 -2.460 1.00 91.06 116 ALA A O 1
ATOM 910 N N . VAL A 1 117 ? 4.622 5.843 -3.742 1.00 91.75 117 VAL A N 1
ATOM 911 C CA . VAL A 1 117 ? 3.488 6.736 -3.454 1.00 91.75 117 VAL A CA 1
ATOM 912 C C . VAL A 1 117 ? 3.146 6.716 -1.961 1.00 91.75 117 VAL A C 1
ATOM 914 O O . VAL A 1 117 ? 3.029 7.777 -1.355 1.00 91.75 117 VAL A O 1
ATOM 917 N N . ILE A 1 118 ? 3.055 5.524 -1.354 1.00 95.00 118 ILE A N 1
ATOM 918 C CA . ILE A 1 118 ? 2.836 5.376 0.095 1.00 95.00 118 ILE A CA 1
ATOM 919 C C . ILE A 1 118 ? 3.951 6.067 0.884 1.00 95.00 118 ILE A C 1
ATOM 921 O O . ILE A 1 118 ? 3.661 6.852 1.782 1.00 95.00 118 ILE A O 1
ATOM 925 N N . ALA A 1 119 ? 5.217 5.825 0.530 1.00 94.88 119 ALA A N 1
ATOM 926 C CA . ALA A 1 119 ? 6.347 6.438 1.221 1.00 94.88 119 ALA A CA 1
ATOM 927 C C . ALA A 1 119 ? 6.273 7.974 1.182 1.00 94.88 119 ALA A C 1
ATOM 929 O O . ALA A 1 119 ? 6.441 8.621 2.210 1.00 94.88 119 ALA A O 1
ATOM 930 N N . TYR A 1 120 ? 5.955 8.566 0.027 1.00 94.88 120 TYR A N 1
ATOM 931 C CA . TYR A 1 120 ? 5.796 10.018 -0.085 1.00 94.88 120 TYR A CA 1
ATOM 932 C C . TYR A 1 120 ? 4.608 10.567 0.704 1.00 94.88 120 TYR A C 1
ATOM 934 O O . TYR A 1 120 ? 4.733 11.631 1.308 1.00 94.88 120 TYR A O 1
ATOM 942 N N . ALA A 1 121 ? 3.483 9.850 0.735 1.00 94.94 121 ALA A N 1
ATOM 943 C CA . ALA A 1 121 ? 2.324 10.254 1.527 1.00 94.94 121 ALA A CA 1
ATOM 944 C C . ALA A 1 121 ? 2.658 10.328 3.024 1.00 94.94 121 ALA A C 1
ATOM 946 O O . ALA A 1 121 ? 2.308 11.299 3.694 1.00 94.94 121 ALA A O 1
ATOM 947 N N . LEU A 1 122 ? 3.374 9.319 3.526 1.00 96.75 122 LEU A N 1
ATOM 948 C CA . LEU A 1 122 ? 3.665 9.147 4.949 1.00 96.75 122 LEU A CA 1
ATOM 949 C C . LEU A 1 122 ? 4.904 9.917 5.430 1.00 96.75 122 LEU A C 1
ATOM 951 O O . LEU A 1 122 ? 4.981 10.267 6.602 1.00 96.75 122 LEU A O 1
ATOM 955 N N . ALA A 1 123 ? 5.839 10.250 4.536 1.00 95.44 123 ALA A N 1
ATOM 956 C CA . ALA A 1 123 ? 6.968 11.131 4.846 1.00 95.44 123 ALA A CA 1
ATOM 957 C C . ALA A 1 123 ? 6.570 12.619 4.969 1.00 95.44 123 ALA A C 1
ATOM 959 O O . ALA A 1 123 ? 7.382 13.447 5.394 1.00 95.44 123 ALA A O 1
ATOM 960 N N . GLY A 1 124 ? 5.348 12.979 4.558 1.00 88.00 124 GLY A N 1
ATOM 961 C CA . GLY A 1 124 ? 4.844 14.351 4.570 1.00 88.00 124 GLY A CA 1
ATOM 962 C C . GLY A 1 124 ? 4.631 14.932 5.975 1.00 88.00 124 GLY A C 1
ATOM 963 O O . GLY A 1 124 ? 4.562 14.219 6.974 1.00 88.00 124 GLY A O 1
ATOM 964 N N . ARG A 1 125 ? 4.502 16.265 6.051 1.00 83.38 125 ARG A N 1
ATOM 965 C CA . ARG A 1 125 ? 4.214 17.007 7.295 1.00 83.38 125 ARG A CA 1
ATOM 966 C C . ARG A 1 125 ? 2.923 17.841 7.160 1.00 83.38 125 ARG A C 1
ATOM 968 O O . ARG A 1 125 ? 2.784 18.523 6.141 1.00 83.38 125 ARG A O 1
ATOM 975 N N . PRO A 1 126 ? 1.986 17.814 8.132 1.00 86.19 126 PRO A N 1
ATOM 976 C CA . PRO A 1 126 ? 2.030 17.042 9.381 1.00 86.19 126 PRO A CA 1
ATOM 977 C C . PRO A 1 126 ? 2.031 15.526 9.128 1.00 86.19 126 PRO A C 1
ATOM 979 O O . PRO A 1 126 ? 1.585 15.078 8.071 1.00 86.19 126 PRO A O 1
ATOM 982 N N . MET A 1 127 ? 2.620 14.777 10.066 1.00 88.00 127 MET A N 1
ATOM 983 C CA . MET A 1 127 ? 2.745 13.321 9.964 1.00 88.00 127 MET A CA 1
ATOM 984 C C . MET A 1 127 ? 1.373 12.677 10.170 1.00 88.00 127 MET A C 1
ATOM 986 O O . MET A 1 127 ? 0.646 13.068 11.081 1.00 88.00 127 MET A O 1
ATOM 990 N N . ILE A 1 128 ? 1.034 11.695 9.334 1.00 91.12 128 ILE A N 1
ATOM 991 C CA . ILE A 1 128 ? -0.204 10.921 9.443 1.00 91.12 128 ILE A CA 1
ATOM 992 C C . ILE A 1 128 ? 0.168 9.484 9.777 1.00 91.12 128 ILE A C 1
ATOM 994 O O . ILE A 1 128 ? 0.687 8.775 8.918 1.00 91.12 128 ILE A O 1
ATOM 998 N N . HIS A 1 129 ? -0.104 9.057 11.008 1.00 94.06 129 HIS A N 1
ATOM 999 C CA . HIS A 1 129 ? 0.144 7.678 11.408 1.00 94.06 129 HIS A CA 1
ATOM 1000 C C . HIS A 1 129 ? -0.910 6.752 10.800 1.00 94.06 129 HIS A C 1
ATOM 1002 O O . HIS A 1 129 ? -2.095 7.070 10.834 1.00 94.06 129 HIS A O 1
ATOM 1008 N N . VAL A 1 130 ? -0.500 5.602 10.268 1.00 94.44 130 VAL A N 1
ATOM 1009 C CA . VAL A 1 130 ? -1.406 4.591 9.701 1.00 94.44 130 VAL A CA 1
ATOM 1010 C C . VAL A 1 130 ? -1.232 3.248 10.393 1.00 94.44 130 VAL A C 1
ATOM 1012 O O . VAL A 1 130 ? -0.115 2.851 10.742 1.00 94.44 130 VAL A O 1
ATOM 1015 N N . ARG A 1 131 ? -2.343 2.517 10.548 1.00 93.94 131 ARG A N 1
ATOM 1016 C CA . ARG A 1 131 ? -2.369 1.204 11.208 1.00 93.94 131 ARG A CA 1
ATOM 1017 C C . ARG A 1 131 ? -1.368 0.227 10.608 1.00 93.94 131 ARG A C 1
ATOM 1019 O O . ARG A 1 131 ? -0.637 -0.435 11.340 1.00 93.94 131 ARG A O 1
ATOM 1026 N N . ALA A 1 132 ? -1.361 0.074 9.289 1.00 96.88 132 ALA A N 1
ATOM 1027 C CA . ALA A 1 132 ? -0.425 -0.836 8.653 1.00 96.88 132 ALA A CA 1
ATOM 1028 C C . ALA A 1 132 ? -0.157 -0.486 7.194 1.00 96.88 132 ALA A C 1
ATOM 1030 O O . ALA A 1 132 ? -0.986 0.098 6.495 1.00 96.88 132 ALA A O 1
ATOM 1031 N N . VAL A 1 133 ? 0.997 -0.941 6.720 1.00 97.88 133 VAL A N 1
ATOM 1032 C CA . VAL A 1 133 ? 1.370 -0.938 5.311 1.00 97.88 133 VAL A CA 1
ATOM 1033 C C . VAL A 1 133 ? 1.737 -2.359 4.897 1.00 97.88 133 VAL A C 1
ATOM 1035 O O . VAL A 1 133 ? 2.564 -3.014 5.530 1.00 97.88 133 VAL A O 1
ATOM 1038 N N . ILE A 1 134 ? 1.152 -2.829 3.798 1.00 97.62 134 ILE A N 1
ATOM 1039 C CA . ILE A 1 134 ? 1.598 -4.017 3.076 1.00 97.62 134 ILE A CA 1
ATOM 1040 C C . ILE A 1 134 ? 2.179 -3.557 1.746 1.00 97.62 134 ILE A C 1
ATOM 1042 O O . ILE A 1 134 ? 1.471 -3.008 0.905 1.00 97.62 134 ILE A O 1
ATOM 1046 N N . THR A 1 135 ? 3.458 -3.819 1.507 1.00 95.25 135 THR A N 1
ATOM 1047 C CA . THR A 1 135 ? 4.064 -3.612 0.189 1.00 95.25 135 THR A CA 1
ATOM 1048 C C . THR A 1 135 ? 4.310 -4.938 -0.514 1.00 95.25 135 THR A C 1
ATOM 1050 O O . THR A 1 135 ? 4.669 -5.927 0.114 1.00 95.25 135 THR A O 1
ATOM 1053 N N . MET A 1 136 ? 4.150 -4.979 -1.835 1.00 91.69 136 MET A N 1
ATOM 1054 C CA . MET A 1 136 ? 4.414 -6.166 -2.649 1.00 91.69 136 MET A CA 1
ATOM 1055 C C . MET A 1 136 ? 5.240 -5.798 -3.874 1.00 91.69 136 MET A C 1
ATOM 1057 O O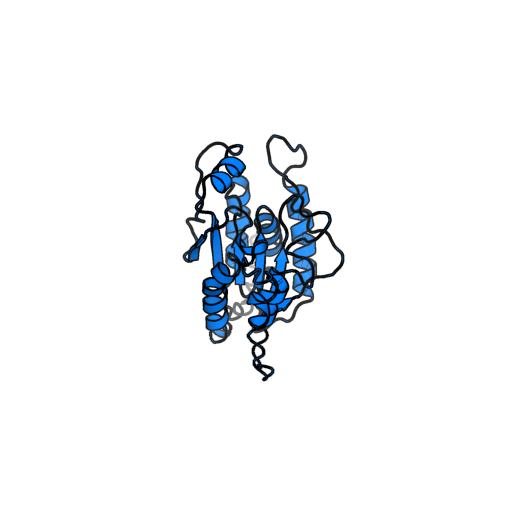 . MET A 1 136 ? 4.819 -4.991 -4.708 1.00 91.69 136 MET A O 1
ATOM 1061 N N . GLY A 1 137 ? 6.412 -6.418 -4.014 1.00 86.94 137 GLY A N 1
ATOM 1062 C CA . GLY A 1 137 ? 7.286 -6.189 -5.170 1.00 86.94 137 GLY A CA 1
ATOM 1063 C C . GLY A 1 137 ? 7.736 -4.730 -5.315 1.00 86.94 137 GLY A C 1
ATOM 1064 O O . GLY A 1 137 ? 8.094 -4.300 -6.410 1.00 86.94 137 GLY A O 1
ATOM 1065 N N . THR A 1 138 ? 7.691 -3.947 -4.240 1.00 88.12 138 THR A N 1
ATOM 1066 C CA . THR A 1 138 ? 8.162 -2.562 -4.238 1.00 88.12 138 THR A CA 1
ATOM 1067 C C . THR A 1 138 ? 9.679 -2.522 -4.453 1.00 88.12 138 THR A C 1
ATOM 1069 O O . THR A 1 138 ? 10.405 -3.191 -3.718 1.00 88.12 138 THR A O 1
ATOM 1072 N N . PRO A 1 139 ? 10.185 -1.773 -5.453 1.00 77.62 139 PRO A N 1
ATOM 1073 C CA . PRO A 1 139 ? 11.621 -1.640 -5.672 1.00 77.62 139 PRO A CA 1
ATOM 1074 C C . PRO A 1 139 ? 12.284 -0.889 -4.514 1.00 77.62 139 PRO A C 1
ATOM 1076 O O . PRO A 1 139 ? 11.827 0.184 -4.125 1.00 77.62 139 PRO A O 1
ATOM 1079 N N . LEU A 1 140 ? 13.405 -1.421 -4.025 1.00 75.25 140 LEU A N 1
ATOM 1080 C CA . LEU A 1 140 ? 14.260 -0.752 -3.044 1.00 75.25 140 LEU A CA 1
ATOM 1081 C C . LEU A 1 140 ? 15.315 0.054 -3.780 1.00 75.25 140 LEU A C 1
ATOM 1083 O O . LEU A 1 140 ? 16.317 -0.488 -4.248 1.00 75.25 140 L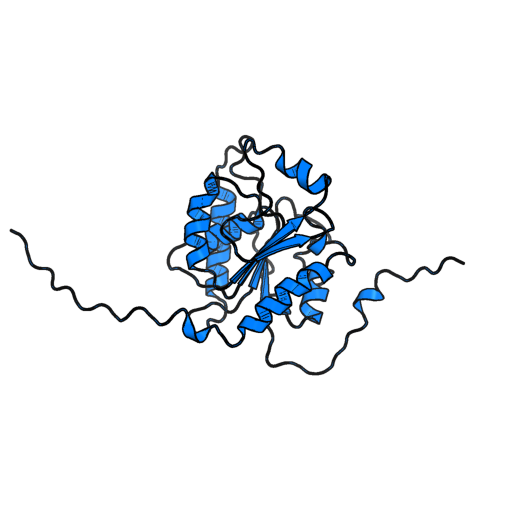EU A O 1
ATOM 1087 N N . ARG A 1 141 ? 15.043 1.346 -3.935 1.00 78.56 141 ARG A N 1
ATOM 1088 C CA . ARG A 1 141 ? 15.941 2.276 -4.606 1.00 78.56 141 ARG A CA 1
ATOM 1089 C C . ARG A 1 141 ? 16.598 3.177 -3.577 1.00 78.56 141 ARG A C 1
ATOM 1091 O O . ARG A 1 141 ? 15.909 3.746 -2.741 1.00 78.56 141 ARG A O 1
ATOM 1098 N N . ARG A 1 142 ? 17.909 3.368 -3.721 1.00 78.06 142 ARG A N 1
ATOM 1099 C CA . ARG A 1 142 ? 18.714 4.193 -2.812 1.00 78.06 142 ARG A CA 1
ATOM 1100 C C . ARG A 1 142 ? 18.207 5.633 -2.685 1.00 78.06 142 ARG A C 1
ATOM 1102 O O . ARG A 1 142 ? 18.329 6.246 -1.635 1.00 78.06 142 ARG A O 1
ATOM 1109 N N . ASP A 1 143 ? 17.653 6.187 -3.757 1.00 80.88 143 ASP A N 1
ATOM 1110 C CA . ASP A 1 143 ? 17.104 7.545 -3.764 1.00 80.88 143 ASP A CA 1
ATOM 1111 C C . ASP A 1 143 ? 15.751 7.679 -3.052 1.00 80.88 143 ASP A C 1
ATOM 1113 O O . ASP A 1 143 ? 15.314 8.795 -2.786 1.00 80.88 143 ASP A O 1
ATOM 1117 N N . LEU A 1 144 ? 15.104 6.564 -2.706 1.00 83.94 144 LEU A N 1
ATOM 1118 C CA . LEU A 1 144 ? 13.925 6.532 -1.843 1.00 83.94 144 LEU A CA 1
ATOM 1119 C C . LEU A 1 144 ? 14.274 6.220 -0.381 1.00 83.94 144 LEU A C 1
ATOM 1121 O O . LEU A 1 144 ? 13.389 6.350 0.459 1.00 83.94 144 LEU A O 1
ATOM 1125 N N . ASP A 1 145 ? 15.521 5.849 -0.055 1.00 85.94 145 ASP A N 1
ATOM 1126 C CA . ASP A 1 145 ? 15.921 5.504 1.321 1.00 85.94 145 ASP A CA 1
ATOM 1127 C C . ASP A 1 145 ? 15.576 6.619 2.334 1.00 85.94 145 ASP A C 1
ATOM 1129 O O . ASP A 1 145 ? 14.979 6.300 3.364 1.00 85.94 145 ASP A O 1
ATOM 1133 N N . PRO A 1 146 ? 15.845 7.920 2.069 1.00 88.69 146 PRO A N 1
ATOM 1134 C CA . PRO A 1 146 ? 15.481 8.984 3.011 1.00 88.69 146 PRO A CA 1
ATOM 1135 C C . PRO A 1 146 ? 13.966 9.152 3.173 1.00 88.69 146 PRO A C 1
ATOM 1137 O O . PRO A 1 146 ? 13.493 9.494 4.252 1.00 88.69 146 PRO A O 1
ATOM 1140 N N . VAL A 1 147 ? 13.199 8.903 2.107 1.00 91.94 147 VAL A N 1
ATOM 1141 C CA . VAL A 1 147 ? 11.732 9.010 2.126 1.00 91.94 147 VAL A CA 1
ATOM 1142 C C . VAL A 1 147 ? 11.141 7.865 2.943 1.00 91.94 147 VAL A C 1
ATOM 1144 O O . VAL A 1 147 ? 10.277 8.097 3.780 1.00 91.94 147 VAL A O 1
ATOM 1147 N N . TRP A 1 148 ? 11.644 6.642 2.756 1.00 91.56 148 TRP A N 1
ATOM 1148 C CA . TRP A 1 148 ? 11.245 5.498 3.571 1.00 91.56 148 TRP A CA 1
ATOM 1149 C C . TRP A 1 148 ? 11.599 5.693 5.039 1.00 91.56 148 TRP A C 1
ATOM 1151 O O . TRP A 1 148 ? 10.752 5.429 5.878 1.00 91.56 148 TRP A O 1
ATOM 1161 N N . ALA A 1 149 ? 12.789 6.211 5.358 1.00 91.06 149 ALA A N 1
ATOM 1162 C CA . ALA A 1 149 ? 13.174 6.473 6.745 1.00 91.06 149 ALA A CA 1
ATOM 1163 C C . ALA A 1 149 ? 12.151 7.361 7.478 1.00 91.06 149 ALA A C 1
ATOM 1165 O O . ALA A 1 149 ? 11.768 7.043 8.597 1.00 91.06 149 ALA A O 1
ATOM 1166 N N . LEU A 1 150 ? 11.663 8.416 6.818 1.00 93.38 150 LEU A N 1
ATOM 1167 C CA . LEU A 1 150 ? 10.619 9.288 7.363 1.00 93.38 150 LEU A CA 1
ATOM 1168 C C . LEU A 1 150 ? 9.244 8.609 7.397 1.00 93.38 150 LEU A C 1
ATOM 1170 O O . LEU A 1 150 ? 8.505 8.770 8.361 1.00 93.38 150 LEU A O 1
ATOM 1174 N N . ALA A 1 151 ? 8.893 7.852 6.357 1.00 95.12 151 ALA A N 1
ATOM 1175 C CA . ALA A 1 151 ? 7.613 7.157 6.280 1.00 95.12 151 ALA A CA 1
ATOM 1176 C C . ALA A 1 151 ? 7.455 6.084 7.369 1.00 95.12 151 ALA A C 1
ATOM 1178 O O . ALA A 1 151 ? 6.363 5.934 7.902 1.00 95.12 151 ALA A O 1
ATOM 1179 N N . GLU A 1 152 ? 8.519 5.353 7.721 1.00 94.25 152 GLU A N 1
ATOM 1180 C CA . GLU A 1 152 ? 8.466 4.307 8.756 1.00 94.25 152 GLU A CA 1
ATOM 1181 C C . GLU A 1 152 ? 8.100 4.861 10.143 1.00 94.25 152 GLU A C 1
ATOM 1183 O O . GLU A 1 152 ? 7.463 4.154 10.919 1.00 94.25 152 GLU A O 1
ATOM 1188 N N . GLU A 1 153 ? 8.419 6.125 10.453 1.00 92.62 153 GLU A N 1
ATOM 1189 C CA . GLU A 1 153 ? 7.982 6.778 11.703 1.00 92.62 153 GLU A CA 1
ATOM 1190 C C . GLU A 1 153 ? 6.446 6.868 11.804 1.00 92.62 153 GLU A C 1
ATOM 1192 O O . GLU A 1 153 ? 5.880 6.874 12.900 1.00 92.62 153 GLU A O 1
ATOM 1197 N N . ALA A 1 154 ? 5.764 6.898 10.658 1.00 94.31 154 ALA A N 1
ATOM 1198 C CA . ALA A 1 154 ? 4.317 7.006 10.547 1.00 94.31 154 ALA A CA 1
ATOM 1199 C C . ALA A 1 154 ? 3.602 5.640 10.468 1.00 94.31 154 ALA A C 1
ATOM 1201 O O . ALA A 1 154 ? 2.374 5.591 10.404 1.00 94.31 154 ALA A O 1
ATOM 1202 N N . ILE A 1 155 ? 4.325 4.515 10.457 1.00 95.25 155 ILE A N 1
ATOM 1203 C CA . ILE A 1 155 ? 3.737 3.188 10.224 1.00 95.25 155 ILE A CA 1
ATOM 1204 C C . ILE A 1 155 ? 3.807 2.346 11.499 1.00 95.25 155 ILE A C 1
ATOM 1206 O O . ILE A 1 155 ? 4.886 2.032 11.994 1.00 95.25 155 ILE A O 1
ATOM 1210 N N . VAL A 1 156 ? 2.656 1.897 12.015 1.00 94.06 156 VAL A N 1
ATOM 1211 C CA . VAL A 1 156 ? 2.649 1.010 13.197 1.00 94.06 156 VAL A CA 1
ATOM 1212 C C . VAL A 1 156 ? 3.213 -0.373 12.860 1.00 94.06 156 VAL A C 1
ATOM 1214 O O . VAL A 1 156 ? 4.013 -0.923 13.623 1.00 94.06 156 VAL A O 1
ATOM 1217 N N . LEU A 1 157 ? 2.809 -0.927 11.712 1.00 95.88 157 LEU A N 1
ATOM 1218 C CA . LEU A 1 157 ? 3.263 -2.217 11.201 1.00 95.88 157 LEU A CA 1
ATOM 1219 C C . LEU A 1 157 ? 3.487 -2.164 9.689 1.00 95.88 157 LEU A C 1
ATOM 1221 O O . LEU A 1 157 ? 2.552 -1.940 8.923 1.00 95.88 157 LEU A O 1
ATOM 1225 N N . HIS A 1 158 ? 4.709 -2.461 9.253 1.00 97.06 158 HIS A N 1
ATOM 1226 C CA . HIS A 1 158 ? 5.028 -2.611 7.839 1.00 97.06 158 HIS A CA 1
ATOM 1227 C C . HIS A 1 158 ? 5.399 -4.064 7.521 1.00 97.06 158 HIS A C 1
ATOM 1229 O O . HIS A 1 158 ? 6.336 -4.632 8.088 1.00 97.06 158 HIS A O 1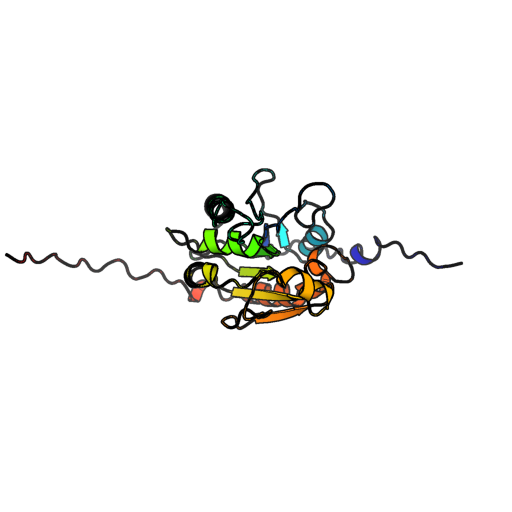
ATOM 1235 N N . ILE A 1 159 ? 4.654 -4.666 6.593 1.00 97.44 159 ILE A N 1
ATOM 1236 C CA . ILE A 1 159 ? 4.905 -5.995 6.036 1.00 97.44 159 ILE A CA 1
ATOM 1237 C C . ILE A 1 159 ? 5.298 -5.870 4.562 1.00 97.44 159 ILE A C 1
ATOM 1239 O O . ILE A 1 159 ? 4.571 -5.288 3.760 1.00 97.44 159 ILE A O 1
ATOM 1243 N N . HIS A 1 160 ? 6.416 -6.485 4.178 1.00 95.75 160 HIS A N 1
ATOM 1244 C CA . HIS A 1 160 ? 6.854 -6.560 2.788 1.00 95.75 160 HIS A CA 1
ATOM 1245 C C . HIS A 1 160 ? 6.735 -7.978 2.227 1.00 95.75 160 HIS A C 1
ATOM 1247 O O . HIS A 1 160 ? 7.321 -8.933 2.744 1.00 95.75 160 HIS A O 1
ATOM 1253 N N . LEU A 1 161 ? 6.014 -8.109 1.119 1.00 94.69 161 LEU A N 1
ATOM 1254 C CA . LEU A 1 161 ? 5.871 -9.325 0.333 1.00 94.69 161 LEU A CA 1
ATOM 1255 C C . LEU A 1 161 ? 6.753 -9.247 -0.921 1.00 94.69 161 LEU A C 1
ATOM 1257 O O . LEU A 1 161 ? 6.735 -8.263 -1.665 1.00 94.69 161 LEU A O 1
ATOM 1261 N N . TYR A 1 162 ? 7.508 -10.306 -1.211 1.00 90.25 162 TYR A N 1
ATOM 1262 C CA . TYR A 1 162 ? 8.386 -10.332 -2.384 1.00 90.25 162 TYR A CA 1
ATOM 1263 C C . TYR A 1 162 ? 8.332 -11.649 -3.160 1.00 90.25 162 TYR A C 1
ATOM 1265 O O . TYR A 1 162 ? 8.345 -12.751 -2.610 1.00 90.25 162 TYR A O 1
ATOM 1273 N N . GLY A 1 163 ? 8.312 -11.526 -4.489 1.00 86.88 163 GLY A N 1
ATOM 1274 C CA . GLY A 1 163 ? 8.258 -12.657 -5.410 1.00 86.88 163 GLY A CA 1
ATOM 1275 C C . GLY A 1 163 ? 9.545 -13.494 -5.426 1.00 86.88 163 GLY A C 1
ATOM 1276 O O . GLY A 1 163 ? 10.668 -12.978 -5.503 1.00 86.88 163 GLY A O 1
ATOM 1277 N N . THR A 1 164 ? 9.395 -14.818 -5.418 1.00 79.12 164 THR A N 1
ATOM 1278 C CA . THR A 1 164 ? 10.535 -15.754 -5.410 1.00 79.12 164 THR A CA 1
ATOM 1279 C C . THR A 1 164 ? 11.036 -16.200 -6.794 1.00 79.12 164 THR A C 1
ATOM 1281 O O . THR A 1 164 ? 12.128 -16.758 -6.868 1.00 79.12 164 THR A O 1
ATOM 1284 N N . GLY A 1 165 ? 10.326 -15.907 -7.894 1.00 69.94 165 GLY A N 1
ATOM 1285 C CA . GLY A 1 165 ? 10.594 -16.472 -9.233 1.00 69.94 165 GLY A CA 1
ATOM 1286 C C . GLY A 1 165 ? 11.553 -15.696 -10.160 1.00 69.94 165 GLY A C 1
ATOM 1287 O O . GLY A 1 165 ? 11.852 -14.520 -9.958 1.00 69.94 165 GLY A O 1
ATOM 1288 N N . LEU A 1 166 ? 11.992 -16.337 -11.253 1.00 64.00 166 LEU A N 1
ATOM 1289 C CA . LEU A 1 166 ? 12.909 -15.752 -12.252 1.00 64.00 166 LEU A CA 1
ATOM 1290 C C . LEU A 1 166 ? 12.303 -14.543 -12.993 1.00 64.00 166 LEU A C 1
ATOM 1292 O O . LEU A 1 166 ? 12.976 -13.555 -13.258 1.00 64.00 166 LEU A O 1
ATOM 1296 N N . ARG A 1 167 ? 10.992 -14.554 -13.268 1.00 59.22 167 ARG A N 1
ATOM 1297 C CA . ARG A 1 167 ? 10.308 -13.399 -13.885 1.00 59.22 167 ARG A CA 1
ATOM 1298 C C . ARG A 1 167 ? 10.224 -12.181 -12.962 1.00 59.22 167 ARG A C 1
ATOM 1300 O O . ARG A 1 167 ? 10.175 -11.061 -13.461 1.00 59.22 167 ARG A O 1
ATOM 1307 N N . SER A 1 168 ? 10.232 -12.379 -11.640 1.00 59.47 168 SER A N 1
ATOM 1308 C CA . SER A 1 168 ? 10.386 -11.261 -10.706 1.00 59.47 168 SER A CA 1
ATOM 1309 C C . SER A 1 168 ? 11.820 -10.743 -10.657 1.00 59.47 168 SER A C 1
ATOM 1311 O O . SER A 1 168 ? 11.983 -9.607 -10.272 1.00 59.47 168 SER A O 1
ATOM 1313 N N . TRP A 1 169 ? 12.840 -11.491 -11.097 1.00 50.75 169 TRP A N 1
ATOM 1314 C CA . TRP A 1 169 ? 14.217 -10.979 -11.214 1.00 50.75 169 TRP A CA 1
ATOM 1315 C C . TRP A 1 169 ? 14.404 -10.026 -12.397 1.00 50.75 169 TRP A C 1
ATOM 1317 O O . TRP A 1 169 ? 14.997 -8.960 -12.249 1.00 50.75 169 TRP A O 1
ATOM 1327 N N . VAL A 1 170 ? 13.892 -10.399 -13.574 1.00 51.09 170 VAL A N 1
ATOM 1328 C CA . VAL A 1 170 ? 14.168 -9.681 -14.834 1.00 51.09 170 VAL A CA 1
ATOM 1329 C C . VAL A 1 170 ? 13.629 -8.245 -14.818 1.00 51.09 170 VAL A C 1
ATOM 1331 O O . VAL A 1 170 ? 14.265 -7.349 -15.364 1.00 51.09 170 VAL A O 1
ATOM 1334 N N . ARG A 1 171 ? 12.505 -7.984 -14.137 1.00 54.19 171 ARG A N 1
ATOM 1335 C CA . ARG A 1 171 ? 11.917 -6.633 -14.053 1.00 54.19 171 ARG A CA 1
ATOM 1336 C C . ARG A 1 171 ? 12.717 -5.634 -13.212 1.00 54.19 171 ARG A C 1
ATOM 1338 O O . ARG A 1 171 ? 12.512 -4.438 -13.385 1.00 54.19 171 ARG A O 1
ATOM 1345 N N . PHE A 1 172 ? 13.641 -6.087 -12.363 1.00 51.88 172 PHE A N 1
ATOM 1346 C CA . PHE A 1 172 ? 14.510 -5.186 -11.597 1.00 51.88 172 PHE A CA 1
ATOM 1347 C C . PHE A 1 172 ? 15.887 -4.993 -12.244 1.00 51.88 172 PHE A C 1
ATOM 1349 O O . PHE A 1 172 ? 16.561 -4.023 -11.920 1.00 51.88 172 PHE A O 1
ATOM 1356 N N . ALA A 1 173 ? 16.281 -5.818 -13.223 1.00 43.59 173 ALA A N 1
ATOM 1357 C CA . ALA A 1 173 ? 17.607 -5.793 -13.856 1.00 43.59 173 ALA A CA 1
ATOM 1358 C C . ALA A 1 173 ? 18.031 -4.430 -14.465 1.00 43.59 173 ALA A C 1
ATOM 1360 O O . ALA A 1 173 ? 19.221 -4.202 -14.671 1.00 43.59 173 ALA A O 1
ATOM 1361 N N . GLY A 1 174 ? 17.093 -3.502 -14.698 1.00 44.84 174 GLY A N 1
ATOM 1362 C CA . GLY A 1 174 ? 17.371 -2.127 -15.137 1.00 44.84 174 GLY A CA 1
ATOM 1363 C C . GLY A 1 174 ? 17.894 -1.165 -14.054 1.00 44.84 174 GLY A C 1
ATOM 1364 O O . GLY A 1 174 ? 18.218 -0.025 -14.377 1.00 44.84 174 GLY A O 1
ATOM 1365 N N . GLN A 1 175 ? 17.982 -1.587 -12.786 1.00 52.28 175 GLN A N 1
ATOM 1366 C CA . GLN A 1 175 ? 18.451 -0.774 -11.654 1.00 52.28 175 GLN A CA 1
ATOM 1367 C C . GLN A 1 175 ? 19.780 -1.344 -11.133 1.00 52.28 175 GLN A C 1
ATOM 1369 O O . GLN A 1 175 ? 19.810 -2.291 -10.352 1.00 52.28 175 GLN A O 1
ATOM 1374 N N . ARG A 1 176 ? 20.907 -0.834 -11.647 1.00 43.28 176 ARG A N 1
ATOM 1375 C CA . ARG A 1 176 ? 22.255 -1.345 -11.341 1.00 43.28 176 ARG A CA 1
ATOM 1376 C C . ARG A 1 176 ? 22.616 -1.176 -9.853 1.00 43.28 176 ARG A C 1
ATOM 1378 O O . ARG A 1 176 ? 22.477 -0.091 -9.306 1.00 43.28 176 ARG A O 1
ATOM 1385 N N . LEU A 1 177 ? 23.213 -2.243 -9.302 1.00 44.84 177 LEU A N 1
ATOM 1386 C CA . LEU A 1 177 ? 23.941 -2.373 -8.024 1.00 44.84 177 LEU A CA 1
ATOM 1387 C C . LEU A 1 177 ? 23.081 -2.572 -6.751 1.00 44.84 177 LEU A C 1
ATOM 1389 O O . LEU A 1 177 ? 22.604 -1.630 -6.136 1.00 44.84 177 LEU A O 1
ATOM 1393 N N . ARG A 1 178 ? 23.043 -3.847 -6.310 1.00 45.53 178 ARG A N 1
ATOM 1394 C CA . ARG A 1 178 ? 22.460 -4.428 -5.073 1.00 45.53 178 ARG A CA 1
ATOM 1395 C C . ARG A 1 178 ? 20.943 -4.677 -5.080 1.00 45.53 178 ARG A C 1
ATOM 1397 O O . ARG A 1 178 ? 20.183 -4.040 -4.364 1.00 45.53 178 ARG A O 1
ATOM 1404 N N . PHE A 1 179 ? 20.521 -5.730 -5.787 1.00 57.81 179 PHE A N 1
ATOM 1405 C CA . PHE A 1 179 ? 19.169 -6.287 -5.662 1.00 57.81 179 PHE A CA 1
ATOM 1406 C C . PHE A 1 179 ? 18.942 -6.908 -4.281 1.00 57.81 179 PHE A C 1
ATOM 1408 O O . PHE A 1 179 ? 19.358 -8.038 -4.018 1.00 57.81 179 PHE A O 1
ATOM 1415 N N . ARG A 1 180 ? 18.237 -6.194 -3.402 1.00 64.69 180 ARG A N 1
ATOM 1416 C CA . ARG A 1 180 ? 17.625 -6.781 -2.208 1.00 64.69 180 ARG A CA 1
ATOM 1417 C C . ARG A 1 180 ? 16.123 -6.881 -2.447 1.00 64.69 180 ARG A C 1
ATOM 1419 O O . ARG A 1 180 ? 15.467 -5.882 -2.698 1.00 64.69 180 ARG A O 1
ATOM 1426 N N . ARG A 1 181 ? 15.592 -8.108 -2.408 1.00 74.19 181 ARG A N 1
ATOM 1427 C CA . ARG A 1 181 ? 14.137 -8.358 -2.468 1.00 74.19 181 ARG A CA 1
ATOM 1428 C C . ARG A 1 181 ? 13.449 -8.122 -1.129 1.00 74.19 181 ARG A C 1
ATOM 1430 O O . ARG A 1 181 ? 12.243 -7.994 -1.084 1.00 74.19 181 ARG A O 1
ATOM 1437 N N . LYS A 1 182 ? 14.231 -8.149 -0.053 1.00 83.75 182 LYS A N 1
ATOM 1438 C CA . LYS A 1 182 ? 13.786 -7.871 1.306 1.00 83.75 182 LYS A CA 1
ATOM 1439 C C . LYS A 1 182 ? 14.098 -6.420 1.623 1.00 83.75 182 LYS A C 1
ATOM 1441 O O . LYS A 1 182 ? 15.218 -5.999 1.332 1.00 83.75 182 LYS A O 1
ATOM 1446 N N . MET A 1 183 ? 13.175 -5.722 2.272 1.00 84.50 183 MET A N 1
ATOM 1447 C CA . MET A 1 183 ? 13.450 -4.457 2.953 1.00 84.50 183 MET A CA 1
ATOM 1448 C C . MET A 1 183 ? 14.282 -4.774 4.197 1.00 84.50 183 MET A C 1
ATOM 1450 O O . MET A 1 183 ? 13.745 -5.353 5.139 1.00 84.50 183 MET A O 1
ATOM 1454 N N . PRO A 1 184 ? 15.600 -4.498 4.209 1.00 82.19 184 PRO A N 1
ATOM 1455 C CA . PRO A 1 184 ? 16.495 -5.031 5.235 1.00 82.19 184 PRO A CA 1
ATOM 1456 C C . PRO A 1 184 ? 16.225 -4.475 6.639 1.00 82.19 184 PRO A C 1
ATOM 1458 O O . PRO A 1 184 ? 16.657 -5.091 7.605 1.00 82.19 184 PRO A O 1
ATOM 1461 N N . TRP A 1 185 ? 15.531 -3.340 6.746 1.00 83.69 185 TRP A N 1
ATOM 1462 C CA . TRP A 1 185 ? 15.129 -2.729 8.014 1.00 83.69 185 TRP A CA 1
ATOM 1463 C C . TRP A 1 185 ? 13.780 -3.237 8.543 1.00 83.69 185 TRP A C 1
ATOM 1465 O O . TRP A 1 185 ? 13.439 -2.949 9.684 1.00 83.69 185 TRP A O 1
ATOM 1475 N N . LEU A 1 186 ? 13.016 -4.003 7.753 1.00 86.88 186 LEU A N 1
ATOM 1476 C CA . LEU A 1 186 ? 11.729 -4.534 8.196 1.00 86.88 186 LEU A CA 1
ATOM 1477 C C . LEU A 1 186 ? 11.865 -5.898 8.867 1.00 86.88 186 LEU A C 1
ATOM 1479 O O . LEU A 1 186 ? 12.473 -6.825 8.325 1.00 86.88 186 LEU A O 1
ATOM 1483 N N . LEU A 1 187 ? 11.179 -6.051 9.999 1.00 88.31 187 LEU A N 1
ATOM 1484 C CA . LEU A 1 187 ? 11.020 -7.337 10.676 1.00 88.31 187 LEU A CA 1
ATOM 1485 C C . LEU A 1 187 ? 10.222 -8.334 9.815 1.00 88.31 187 LEU A C 1
ATOM 1487 O O . LEU A 1 187 ? 10.564 -9.514 9.730 1.00 88.31 187 LEU A O 1
ATOM 1491 N N . HIS A 1 188 ? 9.184 -7.854 9.128 1.00 93.44 188 HIS A N 1
ATOM 1492 C CA . HIS A 1 188 ? 8.226 -8.691 8.410 1.00 93.44 188 HIS A CA 1
ATOM 1493 C C . HIS A 1 188 ? 8.487 -8.689 6.900 1.00 93.44 188 HIS A C 1
ATOM 1495 O O . HIS A 1 188 ? 7.928 -7.895 6.149 1.00 93.44 188 HIS A O 1
ATOM 1501 N N . ASN A 1 189 ? 9.337 -9.613 6.446 1.00 93.94 189 ASN A N 1
ATOM 1502 C CA . ASN A 1 189 ? 9.636 -9.840 5.031 1.00 93.94 189 ASN A CA 1
ATOM 1503 C C . ASN A 1 189 ? 9.239 -11.260 4.608 1.00 93.94 189 ASN A C 1
ATOM 1505 O O . ASN A 1 189 ? 9.949 -12.220 4.925 1.00 93.94 189 ASN A O 1
ATOM 1509 N N . TYR A 1 190 ? 8.185 -11.404 3.806 1.00 94.50 190 TYR A N 1
ATOM 1510 C CA . TYR A 1 190 ? 7.665 -12.710 3.398 1.00 94.50 190 TYR A CA 1
ATOM 1511 C C . TYR A 1 190 ? 7.842 -12.984 1.906 1.00 94.50 190 TYR A C 1
ATOM 1513 O O . TYR A 1 190 ? 7.481 -12.201 1.028 1.00 94.50 190 TYR A O 1
ATOM 1521 N N . ALA A 1 191 ? 8.409 -14.151 1.624 1.00 92.31 191 ALA A N 1
ATOM 1522 C CA . ALA A 1 191 ? 8.549 -14.675 0.280 1.00 92.31 191 ALA A CA 1
ATOM 1523 C C . ALA A 1 191 ? 7.211 -15.240 -0.213 1.00 92.31 191 ALA A C 1
ATOM 1525 O O . ALA A 1 191 ? 6.604 -16.062 0.467 1.00 92.31 191 ALA A O 1
ATOM 1526 N N . VAL A 1 192 ? 6.801 -14.879 -1.429 1.00 92.44 192 VAL A N 1
ATOM 1527 C CA . VAL A 1 192 ? 5.558 -15.367 -2.046 1.00 92.44 192 VAL A CA 1
ATOM 1528 C C . VAL A 1 192 ? 5.787 -15.895 -3.464 1.00 92.44 192 VAL A C 1
ATOM 1530 O O . VAL A 1 192 ? 6.687 -15.472 -4.203 1.00 92.44 192 VAL A O 1
ATOM 1533 N N . LYS A 1 193 ? 4.965 -16.864 -3.863 1.00 91.38 193 LYS A N 1
ATOM 1534 C CA . LYS A 1 193 ? 4.872 -17.400 -5.226 1.00 91.38 193 LYS A CA 1
ATOM 1535 C C . LYS A 1 193 ? 3.975 -16.505 -6.088 1.00 91.38 193 LYS A C 1
ATOM 1537 O O . LYS A 1 193 ? 3.163 -15.734 -5.587 1.00 91.38 193 LYS A O 1
ATOM 1542 N N . GLY A 1 194 ? 4.100 -16.638 -7.409 1.00 83.81 194 GLY A N 1
ATOM 1543 C CA . GLY A 1 194 ? 3.294 -15.877 -8.374 1.00 83.81 194 GLY A CA 1
ATOM 1544 C C . GLY A 1 194 ? 4.002 -14.669 -8.999 1.00 83.81 194 GLY A C 1
ATOM 1545 O O . GLY A 1 194 ? 3.419 -13.989 -9.843 1.00 83.81 194 GLY A O 1
ATOM 1546 N N . GLY A 1 195 ? 5.276 -14.442 -8.667 1.00 83.56 195 GLY A N 1
ATOM 1547 C CA . GLY A 1 195 ? 6.092 -13.376 -9.251 1.00 83.56 195 GLY A CA 1
ATOM 1548 C C . GLY A 1 195 ? 5.738 -11.997 -8.694 1.00 83.56 195 GLY A C 1
ATOM 1549 O O . GLY A 1 195 ? 5.402 -11.879 -7.524 1.00 83.56 195 GLY A O 1
ATOM 1550 N N . HIS A 1 196 ? 5.839 -10.965 -9.535 1.00 82.38 196 HIS A N 1
ATOM 1551 C CA . HIS A 1 196 ? 5.707 -9.555 -9.131 1.00 82.38 196 HIS A CA 1
ATOM 1552 C C . HIS A 1 196 ? 4.306 -9.180 -8.629 1.00 82.38 196 HIS A C 1
ATOM 1554 O O . HIS A 1 196 ? 4.180 -8.491 -7.629 1.00 82.38 196 HIS A O 1
ATOM 1560 N N . SER A 1 197 ? 3.262 -9.678 -9.298 1.00 85.12 197 SER A N 1
ATOM 1561 C CA . SER A 1 197 ? 1.863 -9.286 -9.061 1.00 85.12 197 SER A CA 1
ATOM 1562 C C . SER A 1 197 ? 0.914 -10.468 -8.837 1.00 85.12 197 SER A C 1
ATOM 1564 O O . SER A 1 197 ? -0.302 -10.293 -8.802 1.00 85.12 197 SER A O 1
ATOM 1566 N N . GLY A 1 198 ? 1.441 -11.694 -8.727 1.00 85.19 198 GLY A N 1
ATOM 1567 C CA . GLY A 1 198 ? 0.619 -12.906 -8.668 1.00 85.19 198 GLY A CA 1
ATOM 1568 C C . GLY A 1 198 ? -0.352 -12.931 -7.491 1.00 85.19 198 GLY A C 1
ATOM 1569 O O . GLY A 1 198 ? -1.491 -13.338 -7.687 1.00 85.19 198 GLY A O 1
ATOM 1570 N N . VAL A 1 199 ? 0.080 -12.435 -6.327 1.00 89.81 199 VAL A N 1
ATOM 1571 C CA . VAL A 1 199 ? -0.732 -12.325 -5.100 1.00 89.81 199 VAL A CA 1
ATOM 1572 C C . VAL A 1 199 ? -1.956 -11.423 -5.279 1.00 89.81 199 VAL A C 1
ATOM 1574 O O . VAL A 1 199 ? -2.927 -11.594 -4.568 1.00 89.81 199 VAL A O 1
ATOM 1577 N N . PHE A 1 200 ? -1.968 -10.520 -6.261 1.00 89.19 200 PHE A N 1
ATOM 1578 C CA . PHE A 1 200 ? -3.118 -9.643 -6.501 1.00 89.19 200 PHE A CA 1
ATOM 1579 C C . PHE A 1 200 ? -4.012 -10.091 -7.657 1.00 89.19 200 PHE A C 1
ATOM 1581 O O . PHE A 1 200 ? -5.141 -9.638 -7.790 1.00 89.19 200 PHE A O 1
ATOM 1588 N N . ARG A 1 201 ? -3.503 -10.941 -8.553 1.00 86.81 201 ARG A N 1
ATOM 1589 C CA . ARG A 1 201 ? -4.147 -11.187 -9.857 1.00 86.81 201 ARG A CA 1
ATOM 1590 C C . ARG A 1 201 ? -4.549 -12.630 -10.109 1.00 86.81 201 ARG A C 1
ATOM 1592 O O . ARG A 1 201 ? -5.241 -12.895 -11.084 1.00 86.81 201 ARG A O 1
ATOM 1599 N N . LYS A 1 202 ? -4.051 -13.583 -9.321 1.00 89.31 202 LYS A N 1
ATOM 1600 C CA . LYS A 1 202 ? -4.237 -15.014 -9.586 1.00 89.31 202 LYS A CA 1
ATOM 1601 C C . LYS A 1 202 ? -4.845 -15.677 -8.364 1.00 89.31 202 LYS A C 1
ATOM 1603 O O . LYS A 1 202 ? -4.168 -15.738 -7.343 1.00 89.31 202 LYS A O 1
ATOM 1608 N N . ALA A 1 203 ? -6.047 -16.238 -8.503 1.00 91.50 203 ALA A N 1
ATOM 1609 C CA . ALA A 1 203 ? -6.793 -16.889 -7.419 1.00 91.50 203 ALA A CA 1
ATOM 1610 C C . ALA A 1 203 ? -5.910 -17.809 -6.558 1.00 91.50 203 ALA A C 1
ATOM 1612 O O . ALA A 1 203 ? -5.771 -17.594 -5.362 1.00 91.50 203 ALA A O 1
ATOM 1613 N N . LYS A 1 204 ? -5.159 -18.725 -7.186 1.00 94.12 204 LYS A N 1
ATOM 1614 C CA . LYS A 1 204 ? -4.239 -19.653 -6.493 1.00 94.12 204 LYS A CA 1
ATOM 1615 C C . LYS A 1 204 ? -3.090 -19.014 -5.696 1.00 94.12 204 LYS A C 1
ATOM 1617 O O . LYS A 1 204 ? -2.333 -19.720 -5.035 1.00 94.12 204 LYS A O 1
ATOM 1622 N N . HIS A 1 205 ? -2.853 -17.717 -5.857 1.00 93.69 205 HIS A N 1
ATOM 1623 C CA . HIS A 1 205 ? -1.775 -16.988 -5.194 1.00 93.69 205 HIS A CA 1
ATOM 1624 C C . HIS A 1 205 ? -2.277 -15.923 -4.224 1.00 93.69 205 HIS A C 1
ATOM 1626 O O . HIS A 1 205 ? -1.471 -15.513 -3.390 1.00 93.69 205 HIS A O 1
ATOM 1632 N N . ILE A 1 206 ? -3.544 -15.504 -4.318 1.00 94.69 206 ILE A N 1
ATOM 1633 C CA . ILE A 1 206 ? -4.147 -14.500 -3.435 1.00 94.69 206 ILE A CA 1
ATOM 1634 C C . ILE A 1 206 ? -4.073 -14.919 -1.956 1.00 94.69 206 ILE A C 1
ATOM 1636 O O . ILE A 1 206 ? -3.542 -14.123 -1.186 1.00 94.69 206 ILE A O 1
ATOM 1640 N N . PRO A 1 207 ? -4.417 -16.165 -1.554 1.00 96.56 207 PRO A N 1
ATOM 1641 C CA . PRO A 1 207 ? -4.370 -16.583 -0.144 1.00 96.56 207 PRO A CA 1
ATOM 1642 C C . PRO A 1 207 ? -2.997 -16.461 0.537 1.00 96.56 207 PRO A C 1
ATOM 1644 O O . PRO A 1 207 ? -2.880 -16.534 1.753 1.00 96.56 207 PRO A O 1
ATOM 1647 N N . GLN A 1 208 ? -1.913 -16.251 -0.217 1.00 96.06 208 GLN A N 1
ATOM 1648 C CA . GLN A 1 208 ? -0.599 -16.006 0.384 1.00 96.06 208 GLN A CA 1
ATOM 1649 C C . GLN A 1 208 ? -0.529 -14.683 1.165 1.00 96.06 208 GLN A C 1
ATOM 1651 O O . GLN A 1 208 ? 0.402 -14.511 1.950 1.00 96.06 208 GLN A O 1
ATOM 1656 N N . ILE A 1 209 ? -1.470 -13.751 0.958 1.00 96.25 209 ILE A N 1
ATOM 1657 C CA . ILE A 1 209 ? -1.566 -12.528 1.765 1.00 96.25 209 ILE A CA 1
ATOM 1658 C C . ILE A 1 209 ? -2.156 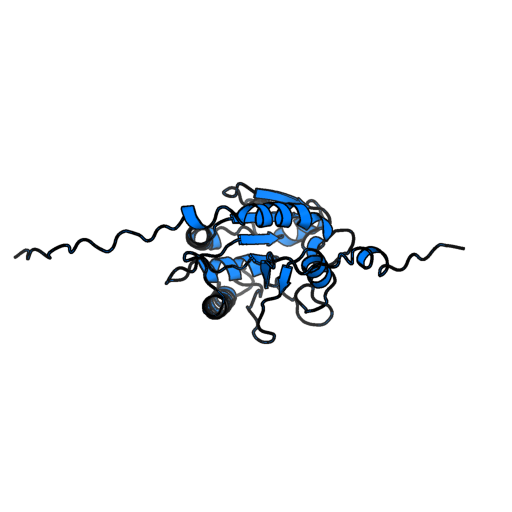-12.790 3.159 1.00 96.25 209 ILE A C 1
ATOM 1660 O O . ILE A 1 209 ? -1.923 -11.992 4.062 1.00 96.25 209 ILE A O 1
ATOM 1664 N N . ASP A 1 210 ? -2.849 -13.913 3.372 1.00 95.69 210 ASP A N 1
ATOM 1665 C CA . ASP A 1 210 ? -3.631 -14.182 4.590 1.00 95.69 210 ASP A CA 1
ATOM 1666 C C . ASP A 1 210 ? -2.775 -14.160 5.857 1.00 95.69 210 ASP 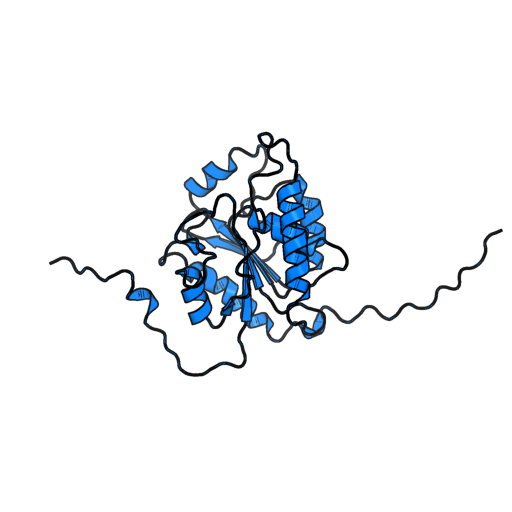A C 1
ATOM 1668 O O . ASP A 1 210 ? -3.210 -13.676 6.899 1.00 95.69 210 ASP A O 1
ATOM 1672 N N . HIS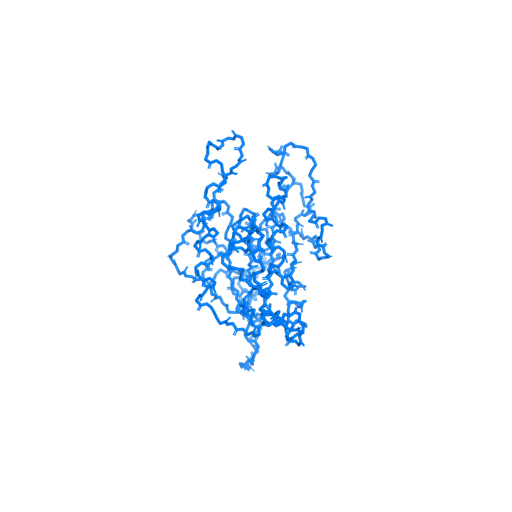 A 1 211 ? -1.516 -14.596 5.756 1.00 94.56 211 HIS A N 1
ATOM 1673 C CA . HIS A 1 211 ? -0.558 -14.496 6.859 1.00 94.56 211 HIS A CA 1
ATOM 1674 C C . HIS A 1 211 ? -0.322 -13.042 7.292 1.00 94.56 211 HIS A C 1
ATOM 1676 O O . HIS A 1 211 ? -0.304 -12.739 8.481 1.00 94.56 211 HIS A O 1
ATOM 1682 N N . ALA A 1 212 ? -0.190 -12.117 6.336 1.00 95.50 212 ALA A N 1
ATOM 1683 C CA . ALA A 1 212 ? -0.037 -10.696 6.637 1.00 95.50 212 ALA A CA 1
ATOM 1684 C C . ALA A 1 212 ? -1.318 -10.109 7.252 1.00 95.50 212 ALA A C 1
ATOM 1686 O O . ALA A 1 212 ? -1.242 -9.361 8.225 1.00 95.50 212 ALA A O 1
ATOM 1687 N N . LEU A 1 213 ? -2.489 -10.490 6.728 1.00 95.00 213 LEU A N 1
ATOM 1688 C CA . LEU A 1 213 ? -3.784 -10.052 7.259 1.00 95.00 213 LEU A CA 1
ATOM 1689 C C . LEU A 1 213 ? -4.008 -10.546 8.694 1.00 95.00 213 LEU A C 1
ATOM 1691 O O . LEU A 1 213 ? -4.491 -9.790 9.533 1.00 95.00 213 LEU A O 1
ATOM 1695 N N . SER A 1 214 ? -3.607 -11.782 8.999 1.00 93.50 214 SER A N 1
ATOM 1696 C CA . SER A 1 214 ? -3.679 -12.353 10.347 1.00 93.50 214 SER A CA 1
ATOM 1697 C C . SER A 1 214 ? -2.831 -11.570 11.354 1.00 93.50 214 SER A C 1
ATOM 1699 O O . SER A 1 214 ? -3.317 -11.268 12.443 1.00 93.50 214 SER A O 1
ATOM 1701 N N . ILE A 1 215 ? -1.606 -11.172 10.985 1.00 93.44 215 ILE A N 1
ATOM 1702 C CA . ILE A 1 215 ? -0.756 -10.329 11.843 1.00 93.44 215 ILE A CA 1
ATOM 1703 C C . ILE A 1 215 ? -1.429 -8.974 12.099 1.00 93.44 215 ILE A C 1
ATOM 1705 O O . ILE A 1 215 ? -1.446 -8.504 13.233 1.00 93.44 215 ILE A O 1
ATOM 1709 N N . ILE A 1 216 ? -2.010 -8.360 11.063 1.00 92.50 216 ILE A N 1
ATOM 1710 C CA . ILE A 1 216 ? -2.693 -7.064 11.179 1.00 92.50 216 ILE A CA 1
ATOM 1711 C C . ILE A 1 216 ? -3.909 -7.153 12.103 1.00 92.50 216 ILE A C 1
ATOM 1713 O O . ILE A 1 216 ? -4.092 -6.271 12.938 1.00 92.50 216 ILE A O 1
ATOM 1717 N N . ARG A 1 217 ? -4.709 -8.222 12.013 1.00 90.12 217 ARG A N 1
ATOM 1718 C CA . ARG A 1 217 ? -5.831 -8.459 12.940 1.00 90.12 217 ARG A CA 1
ATOM 1719 C C . ARG A 1 217 ? -5.361 -8.541 14.392 1.00 90.12 217 ARG A C 1
ATOM 1721 O O . ARG A 1 217 ? -5.983 -7.959 15.273 1.00 90.12 217 ARG A O 1
ATOM 1728 N N . GLY A 1 218 ? -4.203 -9.157 14.631 1.00 86.56 218 GLY A N 1
ATOM 1729 C CA . GLY A 1 218 ? -3.573 -9.193 15.954 1.00 86.56 218 GLY A CA 1
ATOM 1730 C C . GLY A 1 218 ? -3.234 -7.816 16.550 1.00 86.56 218 GLY A C 1
ATOM 1731 O O . GLY A 1 218 ? -3.029 -7.720 17.757 1.00 86.56 218 GLY A O 1
ATOM 1732 N N . LEU A 1 219 ? -3.208 -6.739 15.752 1.00 78.19 219 LEU A N 1
ATOM 1733 C CA . LEU A 1 219 ? -2.978 -5.375 16.246 1.00 78.19 219 LEU A CA 1
ATOM 1734 C C . LEU A 1 219 ? -4.199 -4.743 16.926 1.00 78.19 219 LEU A C 1
ATOM 1736 O O . LEU A 1 219 ? -4.035 -3.702 17.562 1.00 78.19 219 LEU A O 1
ATOM 1740 N N . GLN A 1 220 ? -5.403 -5.317 16.807 1.00 60.66 220 GLN A N 1
ATOM 1741 C CA . GLN A 1 220 ? -6.642 -4.729 17.344 1.00 60.66 220 GLN A CA 1
ATOM 1742 C C . GLN A 1 220 ? -6.627 -4.486 18.870 1.00 60.66 220 GLN A C 1
ATOM 1744 O O . GLN A 1 220 ? -7.455 -3.727 19.353 1.00 60.66 220 GLN A O 1
ATOM 1749 N N . GLY A 1 221 ? -5.641 -5.009 19.614 1.00 56.88 221 GLY A N 1
ATOM 1750 C CA . GLY A 1 221 ? -5.432 -4.711 21.041 1.00 56.88 221 GLY A CA 1
ATOM 1751 C C . GLY A 1 221 ? -4.246 -3.795 21.393 1.00 56.88 221 GLY A C 1
ATOM 1752 O O . GLY A 1 221 ? -3.999 -3.588 22.576 1.00 56.88 221 GLY A O 1
ATOM 1753 N N . PHE A 1 222 ? -3.476 -3.282 20.422 1.00 52.72 222 PHE A N 1
ATOM 1754 C CA . PHE A 1 222 ? -2.161 -2.654 20.679 1.00 52.72 222 PHE A CA 1
ATOM 1755 C C . PHE A 1 222 ? -2.044 -1.159 20.329 1.00 52.72 222 PHE A C 1
ATOM 1757 O O . PHE A 1 222 ? -1.054 -0.527 20.706 1.00 52.72 222 PHE A O 1
ATOM 1764 N N . VAL A 1 223 ? -3.010 -0.584 19.604 1.00 52.34 223 VAL A N 1
ATOM 1765 C CA . VAL A 1 223 ? -2.877 0.770 19.022 1.00 52.34 223 VAL A CA 1
ATOM 1766 C C . VAL A 1 223 ? -2.788 1.871 20.095 1.00 52.34 223 VAL A C 1
ATOM 1768 O O . VAL A 1 223 ? -2.035 2.824 19.913 1.00 52.34 223 VAL A O 1
ATOM 1771 N N . GLY A 1 224 ? -3.404 1.679 21.267 1.00 47.41 224 GLY A N 1
ATOM 1772 C CA . GLY A 1 224 ? -3.436 2.684 22.340 1.00 47.41 224 GLY A CA 1
ATOM 1773 C C . GLY A 1 224 ? -2.118 2.948 23.089 1.00 47.41 224 GLY A C 1
ATOM 1774 O O . GLY A 1 224 ? -2.049 3.898 23.863 1.00 47.41 224 GLY A O 1
ATOM 1775 N N . CYS A 1 225 ? -1.053 2.153 22.897 1.00 45.53 225 CYS A N 1
ATOM 1776 C CA . CYS A 1 225 ? 0.170 2.278 23.715 1.00 45.53 225 CYS A CA 1
ATOM 1777 C C . CYS A 1 225 ? 1.381 2.930 23.029 1.00 45.53 225 CYS A C 1
ATOM 1779 O O . CYS A 1 225 ? 2.336 3.272 23.725 1.00 45.53 225 CYS A O 1
ATOM 1781 N N . ARG A 1 226 ? 1.407 3.090 21.697 1.00 51.62 226 ARG A N 1
ATOM 1782 C CA . ARG A 1 226 ? 2.618 3.581 20.997 1.00 51.62 226 ARG A CA 1
ATOM 1783 C C . ARG A 1 226 ? 2.668 5.084 20.752 1.00 51.62 226 ARG A C 1
ATOM 1785 O O . ARG A 1 226 ? 3.762 5.608 20.570 1.00 51.62 226 ARG A O 1
ATOM 1792 N N . PHE A 1 227 ? 1.529 5.765 20.771 1.00 53.84 227 PHE A N 1
ATOM 1793 C CA . PHE A 1 227 ? 1.436 7.173 20.386 1.00 53.84 227 PHE A CA 1
ATOM 1794 C C . PHE A 1 227 ? 0.711 7.980 21.462 1.00 53.84 227 PHE A C 1
ATOM 1796 O O . PHE A 1 227 ? -0.249 8.691 21.186 1.00 53.84 227 PHE A O 1
ATOM 1803 N N . ALA A 1 228 ? 1.167 7.866 22.714 1.00 43.75 228 ALA A N 1
ATOM 1804 C CA . ALA A 1 228 ? 0.817 8.876 23.705 1.00 43.75 228 ALA A CA 1
ATOM 1805 C C . ALA A 1 228 ? 1.247 10.251 23.153 1.00 43.75 228 ALA A C 1
ATOM 1807 O O . ALA A 1 228 ? 2.363 10.359 22.628 1.00 43.75 228 ALA A O 1
ATOM 1808 N N . PRO A 1 229 ? 0.394 11.288 23.224 1.00 44.69 229 PRO A N 1
ATOM 1809 C CA . PRO A 1 229 ? 0.767 12.612 22.755 1.00 44.69 229 PRO A CA 1
ATOM 1810 C C . PRO A 1 229 ? 2.032 13.063 23.486 1.00 44.69 229 PRO A C 1
ATOM 1812 O O . PRO A 1 229 ? 2.163 12.876 24.699 1.00 44.69 229 PRO A O 1
ATOM 1815 N N . ALA A 1 230 ? 2.980 13.637 22.741 1.00 44.03 230 ALA A N 1
ATOM 1816 C CA . ALA A 1 230 ? 4.118 14.308 23.351 1.00 44.03 230 ALA A CA 1
ATOM 1817 C C . ALA A 1 230 ? 3.585 15.322 24.383 1.00 44.03 230 ALA A C 1
ATOM 1819 O O . ALA A 1 230 ? 2.620 16.026 24.069 1.00 44.03 230 ALA A O 1
ATOM 1820 N N . PRO A 1 231 ? 4.152 15.385 25.602 1.00 36.81 231 PRO A N 1
ATOM 1821 C CA . PRO A 1 231 ? 3.679 16.312 26.620 1.00 36.81 231 PRO A CA 1
ATOM 1822 C C . PRO A 1 231 ? 3.690 17.733 26.055 1.00 36.81 231 PRO A C 1
ATOM 1824 O O . PRO A 1 231 ? 4.680 18.159 25.455 1.00 36.81 231 PRO A O 1
ATOM 1827 N N . GLU A 1 232 ? 2.565 18.434 26.214 1.00 41.50 232 GLU A N 1
ATOM 1828 C CA . GLU A 1 232 ? 2.403 19.815 25.770 1.00 41.50 232 GLU A CA 1
ATOM 1829 C C . GLU A 1 232 ? 3.585 20.665 26.244 1.00 41.50 232 GLU A C 1
ATOM 1831 O O . GLU A 1 232 ? 4.011 20.604 27.399 1.00 41.50 232 GLU A O 1
ATOM 1836 N N . ASN A 1 233 ? 4.138 21.423 25.298 1.00 40.53 233 ASN A N 1
ATOM 1837 C CA . ASN A 1 233 ? 5.354 22.206 25.439 1.00 40.53 233 ASN A CA 1
ATOM 1838 C C . ASN A 1 233 ? 5.434 22.948 26.781 1.00 40.53 233 ASN A C 1
ATOM 1840 O O . ASN A 1 233 ? 4.685 23.890 27.045 1.00 40.53 233 ASN A O 1
ATOM 1844 N N . VAL A 1 234 ? 6.448 22.600 27.576 1.00 39.06 234 VAL A N 1
ATOM 1845 C CA . VAL A 1 234 ? 6.990 23.499 28.592 1.00 39.06 234 VAL A CA 1
ATOM 1846 C C . VAL A 1 234 ? 7.475 24.751 27.864 1.00 39.06 234 VAL A C 1
ATOM 1848 O O . VAL A 1 234 ? 8.389 24.696 27.043 1.00 39.06 234 VAL A O 1
ATOM 1851 N N . SER A 1 235 ? 6.824 25.875 28.154 1.00 37.25 235 SER A N 1
ATOM 1852 C CA . SER A 1 235 ? 7.197 27.213 27.701 1.00 37.25 235 SER A CA 1
ATOM 1853 C C . SER A 1 235 ? 8.679 27.480 27.981 1.00 37.25 235 SER A C 1
ATOM 1855 O O . SER A 1 235 ? 9.083 27.745 29.116 1.00 37.25 235 SER A O 1
ATOM 1857 N N . VAL A 1 236 ? 9.509 27.409 26.940 1.00 39.41 236 VAL A N 1
ATOM 1858 C CA . VAL A 1 236 ? 10.875 27.920 26.997 1.00 39.41 236 VAL A CA 1
ATOM 1859 C C . VAL A 1 236 ? 10.774 29.434 26.868 1.00 39.41 236 VAL A C 1
ATOM 1861 O O . VAL A 1 236 ? 10.597 29.977 25.778 1.00 39.41 236 VAL A O 1
ATOM 1864 N N . LYS A 1 237 ? 10.870 30.123 28.009 1.00 37.34 237 LYS A N 1
ATOM 1865 C CA . LYS A 1 237 ? 11.116 31.565 28.055 1.00 37.34 237 LYS A CA 1
ATOM 1866 C C . LYS A 1 237 ? 12.358 31.867 27.218 1.00 37.34 237 LYS A C 1
ATOM 1868 O O . LYS A 1 237 ? 13.470 31.508 27.596 1.00 37.34 237 LYS A O 1
ATOM 1873 N N . THR A 1 238 ? 12.166 32.556 26.101 1.00 42.31 238 THR A N 1
ATOM 1874 C CA . THR A 1 238 ? 13.239 33.177 25.325 1.00 42.31 238 THR A CA 1
ATOM 1875 C C . THR A 1 238 ? 13.957 34.203 26.198 1.00 42.31 238 THR A C 1
ATOM 1877 O O . THR A 1 238 ? 13.458 35.307 26.422 1.00 42.31 238 THR A O 1
ATOM 1880 N N . GLY A 1 239 ? 15.127 33.828 26.711 1.00 32.97 239 GLY A N 1
ATOM 1881 C CA . GLY A 1 239 ? 16.103 34.769 27.238 1.00 32.97 239 GLY A CA 1
ATOM 1882 C C . GLY A 1 239 ? 16.735 35.536 26.080 1.00 32.97 239 GLY A C 1
ATOM 1883 O O . GLY A 1 239 ? 17.289 34.932 25.165 1.00 32.97 239 GLY A O 1
ATOM 1884 N N . ARG A 1 240 ? 16.622 36.867 26.119 1.00 37.69 240 ARG A N 1
ATOM 1885 C CA . ARG A 1 240 ? 17.405 37.788 25.288 1.00 37.69 240 ARG A CA 1
ATOM 1886 C C . ARG A 1 240 ? 18.892 37.494 25.475 1.00 37.69 240 ARG A C 1
ATOM 1888 O O . ARG A 1 240 ? 19.366 37.489 26.608 1.00 37.69 240 ARG A O 1
ATOM 1895 N N . ILE A 1 241 ? 19.610 37.343 24.371 1.00 38.69 241 ILE A N 1
ATOM 1896 C CA . ILE A 1 241 ? 21.050 37.579 24.332 1.00 38.69 241 ILE A CA 1
ATOM 1897 C C . ILE A 1 241 ? 21.236 38.904 23.589 1.00 38.69 241 ILE A C 1
ATOM 1899 O O . ILE A 1 241 ? 20.579 39.132 22.571 1.00 38.69 241 ILE A O 1
ATOM 1903 N N . LEU A 1 242 ? 22.019 39.779 24.222 1.00 47.75 242 LEU A N 1
ATOM 1904 C CA . LEU A 1 242 ? 22.431 41.109 23.769 1.00 47.75 242 LEU A CA 1
ATOM 1905 C C . LEU A 1 242 ? 23.169 41.061 22.428 1.00 47.75 242 LEU A C 1
ATOM 1907 O O . LEU A 1 242 ? 23.908 40.075 22.211 1.00 47.75 242 LEU A O 1
#

Radius of gyration: 19.74 Å; chains: 1; bounding box: 47×77×48 Å

Organism: NCBI:txid412755

Foldseek 3Di:
DDDPPDPVVVLPPQPDDDLDPDAFEEEEQEAAPQDDDQRLRDCPHLLNSVVVSVRYDYDDDPDDDQQNHDACAPVHPHHCVSLLVSLCVVLVSLVVADDDLQARRYEYEAAASSVSNLLNNQLDPPHHAYLEYEYFLHDDDPVCVVSNVSNVVRYPYYAYEYEDDPQLVVVCVSRDDDDDRAPVPHPHYHYFYCHRCHCSHPNVGVCVCVVVVVVSSVCPPPSNPPCDDDPPDDDDPDDDDD

pLDDT: mean 75.64, std 20.55, range [32.97, 97.88]

Sequence (242 aa):
MKNTETEDDIVAARAVTDRPDDIILYTPIAGTNEKHGRSWVDASSLFDRHLAAQGFERRAEELRFWSAALAGTWFTFSGHQPWIFGGEQLREFLGTLPVVDGVVDVVLIGHSYGGAVIAYALAGRPMIHVRAVITMGTPLRRDLDPVWALAEEAIVLHIHLYGTGLRSWVRFAGQRLRFRRKMPWLLHNYAVKGGHSGVFRKAKHIPQIDHALSIIRGLQGFVGCRFAPAPENVSVKTGRIL

InterPro domains:
  IPR029058 Alpha/Beta hydrolase fold [G3DSA:3.40.50.1820] (29-165)
  IPR029058 Alpha/Beta hydrolase fold [SSF53474] (58-202)